Protein AF-0000000079121284 (afdb_homodimer)

Structure (mmCIF, N/CA/C/O backbone):
data_AF-0000000079121284-model_v1
#
loop_
_entity.id
_entity.type
_entity.pdbx_description
1 polymer 'Uncharacterized protein'
#
loop_
_atom_site.group_PDB
_atom_site.id
_atom_site.type_symbol
_atom_site.label_atom_id
_atom_site.label_alt_id
_atom_site.label_comp_id
_atom_site.label_asym_id
_atom_site.label_entity_id
_atom_site.label_seq_id
_atom_site.pdbx_PDB_ins_code
_atom_site.Cartn_x
_atom_site.Cartn_y
_atom_site.Cartn_z
_atom_site.occupancy
_atom_site.B_iso_or_equiv
_atom_site.auth_seq_id
_atom_site.auth_comp_id
_atom_site.auth_asym_id
_atom_site.auth_atom_id
_atom_site.pdbx_PDB_model_num
ATOM 1 N N . MET A 1 1 ? -19.297 -91.188 16.328 1 33.12 1 MET A N 1
ATOM 2 C CA . MET A 1 1 ? -19.609 -89.812 15.906 1 33.12 1 MET A CA 1
ATOM 3 C C . MET A 1 1 ? -18.453 -89.188 15.133 1 33.12 1 MET A C 1
ATOM 5 O O . MET A 1 1 ? -17.344 -89 15.672 1 33.12 1 MET A O 1
ATOM 9 N N . HIS A 1 2 ? -18.406 -89.375 13.82 1 32.97 2 HIS A N 1
ATOM 10 C CA . HIS A 1 2 ? -17.344 -89.25 12.828 1 32.97 2 HIS A CA 1
ATOM 11 C C . HIS A 1 2 ? -16.953 -87.812 12.633 1 32.97 2 HIS A C 1
ATOM 13 O O . HIS A 1 2 ? -17.812 -86.938 12.547 1 32.97 2 HIS A O 1
ATOM 19 N N . THR A 1 3 ? -15.773 -87.375 13.031 1 27.52 3 THR A N 1
ATOM 20 C CA . THR A 1 3 ? -15.023 -86.125 13.008 1 27.52 3 THR A CA 1
ATOM 21 C C . THR A 1 3 ? -14.766 -85.688 11.578 1 27.52 3 THR A C 1
ATOM 23 O O . THR A 1 3 ? -14.062 -86.375 10.828 1 27.52 3 THR A O 1
ATOM 26 N N . LYS A 1 4 ? -15.891 -85.125 10.883 1 35.38 4 LYS A N 1
ATOM 27 C CA . LYS A 1 4 ? -15.852 -84.562 9.523 1 35.38 4 LYS A CA 1
ATOM 28 C C . LYS A 1 4 ? -14.648 -83.625 9.336 1 35.38 4 LYS A C 1
ATOM 30 O O . LYS A 1 4 ? -14.539 -82.625 10.008 1 35.38 4 LYS A O 1
ATOM 35 N N . ASP A 1 5 ? -13.453 -84.188 8.992 1 27.88 5 ASP A N 1
ATOM 36 C CA . ASP A 1 5 ? -12.18 -83.5 8.773 1 27.88 5 ASP A CA 1
ATOM 37 C C . ASP A 1 5 ? -12.297 -82.438 7.652 1 27.88 5 ASP A C 1
ATOM 39 O O . ASP A 1 5 ? -12.523 -82.812 6.496 1 27.88 5 ASP A O 1
ATOM 43 N N . ALA A 1 6 ? -13.047 -81.438 7.891 1 34.56 6 ALA A N 1
ATOM 44 C CA . ALA A 1 6 ? -13.25 -80.438 6.883 1 34.56 6 ALA A CA 1
ATOM 45 C C . ALA A 1 6 ? -11.914 -79.938 6.328 1 34.56 6 ALA A C 1
ATOM 47 O O . ALA A 1 6 ? -10.977 -79.688 7.082 1 34.56 6 ALA A O 1
ATOM 48 N N . ALA A 1 7 ? -11.562 -80.438 5.152 1 34.59 7 ALA A N 1
ATOM 49 C CA . ALA A 1 7 ? -10.375 -80.125 4.387 1 34.59 7 ALA A CA 1
ATOM 50 C C . ALA A 1 7 ? -10.242 -78.562 4.273 1 34.59 7 ALA A C 1
ATOM 52 O O . ALA A 1 7 ? -11.242 -77.875 4.203 1 34.59 7 ALA A O 1
ATOM 53 N N . PRO A 1 8 ? -9.18 -78.062 4.75 1 32.25 8 PRO A N 1
ATOM 54 C CA . PRO A 1 8 ? -8.93 -76.562 4.793 1 32.25 8 PRO A CA 1
ATOM 55 C C . PRO A 1 8 ? -9.133 -75.938 3.438 1 32.25 8 PRO A C 1
ATOM 57 O O . PRO A 1 8 ? -8.836 -76.5 2.396 1 32.25 8 PRO A O 1
ATOM 60 N N . VAL A 1 9 ? -10.227 -75.188 3.182 1 35.03 9 VAL A N 1
ATOM 61 C CA . VAL A 1 9 ? -10.5 -74.312 2.041 1 35.03 9 VAL A CA 1
ATOM 62 C C . VAL A 1 9 ? -9.234 -73.562 1.67 1 35.03 9 VAL A C 1
ATOM 64 O O . VAL A 1 9 ? -8.633 -72.875 2.516 1 35.03 9 VAL A O 1
ATOM 67 N N . ALA A 1 10 ? -8.453 -74.188 0.76 1 33.03 10 ALA A N 1
ATOM 68 C CA . ALA A 1 10 ? -7.305 -73.5 0.177 1 33.03 10 ALA A CA 1
ATOM 69 C C . ALA A 1 10 ? -7.648 -72.062 -0.13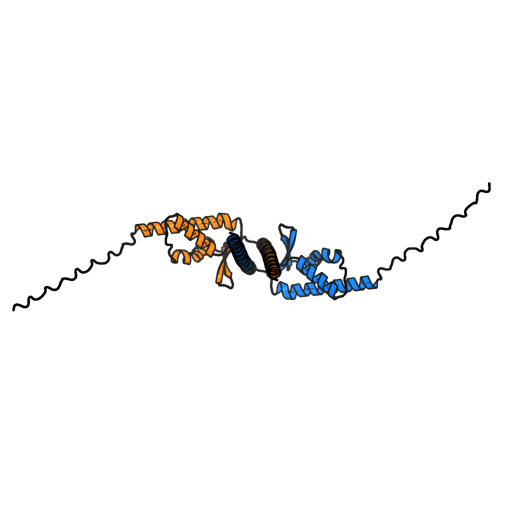9 1 33.03 10 ALA A C 1
ATOM 71 O O . ALA A 1 10 ? -8.625 -71.75 -0.836 1 33.03 10 ALA A O 1
ATOM 72 N N . ALA A 1 11 ? -7.477 -71.125 0.836 1 35.03 11 ALA A N 1
ATOM 73 C CA . ALA A 1 11 ? -7.57 -69.688 0.602 1 35.03 11 ALA A CA 1
ATOM 74 C C . ALA A 1 11 ? -6.871 -69.312 -0.698 1 35.03 11 ALA A C 1
ATOM 76 O O . ALA A 1 11 ? -5.672 -69.5 -0.858 1 35.03 11 ALA A O 1
ATOM 77 N N . ILE A 1 12 ? -7.5 -69.562 -1.854 1 37.06 12 ILE A N 1
ATOM 78 C CA . ILE A 1 12 ? -6.98 -68.938 -3.08 1 37.06 12 ILE A CA 1
ATOM 79 C C . ILE A 1 12 ? -6.48 -67.5 -2.795 1 37.06 12 ILE A C 1
ATOM 81 O O . ILE A 1 12 ? -7.234 -66.688 -2.309 1 37.06 12 ILE A O 1
ATOM 85 N N . SER A 1 13 ? -5.219 -67.438 -2.311 1 32.62 13 SER A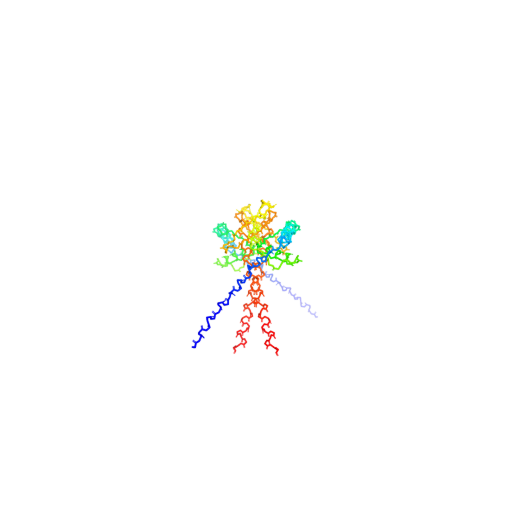 N 1
ATOM 86 C CA . SER A 1 13 ? -4.594 -66.125 -2.203 1 32.62 13 SER A CA 1
ATOM 87 C C . SER A 1 13 ? -5.008 -65.25 -3.357 1 32.62 13 SER A C 1
ATOM 89 O O . SER A 1 13 ? -5.035 -65.688 -4.512 1 32.62 13 SER A O 1
ATOM 91 N N . ALA A 1 14 ? -5.945 -64.312 -3.113 1 38.78 14 ALA A N 1
ATOM 92 C CA . ALA A 1 14 ? -6.27 -63.25 -4.047 1 38.78 14 ALA A CA 1
ATOM 93 C C . ALA A 1 14 ? -5.031 -62.781 -4.82 1 38.78 14 ALA A C 1
ATOM 95 O O . ALA A 1 14 ? -3.924 -62.781 -4.277 1 38.78 14 ALA A O 1
ATOM 96 N N . PRO A 1 15 ? -4.992 -63.156 -6.172 1 37.69 15 PRO A N 1
ATOM 97 C CA . PRO A 1 15 ? -3.834 -62.625 -6.895 1 37.69 15 PRO A CA 1
ATOM 98 C C . PRO A 1 15 ? -3.365 -61.281 -6.348 1 37.69 15 PRO A C 1
ATOM 100 O O . PRO A 1 15 ? -4.137 -60.594 -5.695 1 37.69 15 PRO A O 1
ATOM 103 N N . ASP A 1 16 ? -2.014 -61.156 -6.109 1 38.09 16 ASP A N 1
ATOM 104 C CA . ASP A 1 16 ? -1.323 -59.875 -5.844 1 38.09 16 ASP A CA 1
ATOM 105 C C . ASP A 1 16 ? -2.045 -58.719 -6.5 1 38.09 16 ASP A C 1
ATOM 107 O O . ASP A 1 16 ? -2.535 -58.844 -7.625 1 38.09 16 ASP A O 1
ATOM 111 N N . GLY A 1 17 ? -2.803 -57.938 -5.723 1 37.56 17 GLY A N 1
ATOM 112 C CA . GLY A 1 17 ? -3.318 -56.656 -6.18 1 37.56 17 GLY A CA 1
ATOM 113 C C . GLY A 1 17 ? -2.494 -56.062 -7.297 1 37.56 17 GLY A C 1
ATOM 114 O O . GLY A 1 17 ? -1.272 -55.938 -7.176 1 37.56 17 GLY A O 1
ATOM 115 N N . GLU A 1 18 ? -2.773 -56.375 -8.578 1 38.5 18 GLU A N 1
ATOM 116 C CA . GLU A 1 18 ? -2.219 -55.562 -9.664 1 38.5 18 GLU A CA 1
ATOM 117 C C . GLU A 1 18 ? -1.95 -54.125 -9.211 1 38.5 18 GLU A C 1
ATOM 119 O O . GLU A 1 18 ? -2.859 -53.438 -8.742 1 38.5 18 GLU A O 1
ATOM 124 N N . ASP A 1 19 ? -0.86 -53.875 -8.453 1 39.81 19 ASP A N 1
ATOM 125 C CA . ASP A 1 19 ? -0.384 -52.5 -8.461 1 39.81 19 ASP A CA 1
ATOM 126 C C . ASP A 1 19 ? -0.817 -51.781 -9.742 1 39.81 19 ASP A C 1
ATOM 128 O O . ASP A 1 19 ? -0.385 -52.156 -10.836 1 39.81 19 ASP A O 1
ATOM 132 N N . ILE A 1 20 ? -2.07 -51.469 -9.852 1 39.84 20 ILE A N 1
ATOM 133 C CA . ILE A 1 20 ? -2.41 -50.5 -10.883 1 39.84 20 ILE A CA 1
ATOM 134 C C . ILE A 1 20 ? -1.198 -49.625 -11.172 1 39.84 20 ILE A C 1
ATOM 136 O O . ILE A 1 20 ? -0.684 -48.938 -10.281 1 39.84 20 ILE A O 1
ATOM 140 N N . ASN A 1 21 ? -0.262 -50.062 -12.023 1 39.47 21 ASN A N 1
ATOM 141 C CA . ASN A 1 21 ? 0.697 -49.188 -12.68 1 39.47 21 ASN A CA 1
ATOM 142 C C . ASN A 1 21 ? 0.164 -47.75 -12.797 1 39.47 21 ASN A C 1
ATOM 144 O O . ASN A 1 21 ? -0.73 -47.5 -13.602 1 39.47 21 ASN A O 1
ATOM 148 N N . GLU A 1 22 ? -0.293 -47.094 -11.703 1 46.5 22 GLU A N 1
ATOM 149 C CA . GLU A 1 22 ? -0.211 -45.656 -11.945 1 46.5 22 GLU A CA 1
ATOM 150 C C . GLU A 1 22 ? 0.669 -45.344 -13.156 1 46.5 22 GLU A C 1
ATOM 152 O O . GLU A 1 22 ? 1.885 -45.531 -13.109 1 46.5 22 GLU A O 1
ATOM 157 N N . THR A 1 23 ? 0.276 -45.812 -14.344 1 52.62 23 THR A N 1
ATOM 158 C CA . THR A 1 23 ? 0.884 -46 -15.656 1 52.62 23 THR A CA 1
ATOM 159 C C . THR A 1 23 ? 1.863 -44.844 -15.953 1 52.62 23 THR A C 1
ATOM 161 O O . THR A 1 23 ? 1.654 -43.719 -15.523 1 52.62 23 THR A O 1
ATOM 164 N N . ASN A 1 24 ? 3.229 -45.156 -16.219 1 61.81 24 ASN A N 1
ATOM 165 C CA . ASN A 1 24 ? 4.379 -44.438 -16.734 1 61.81 24 ASN A CA 1
ATOM 166 C C . ASN A 1 24 ? 3.949 -43.219 -17.562 1 61.81 24 ASN A C 1
ATOM 168 O O . ASN A 1 24 ? 4.59 -42.188 -17.516 1 61.81 24 ASN A O 1
ATOM 172 N N . ASP A 1 25 ? 2.764 -43.375 -18.172 1 66.19 25 ASP A N 1
ATOM 173 C CA . ASP A 1 25 ? 2.32 -42.312 -19.078 1 66.19 25 ASP A CA 1
ATOM 174 C C . ASP A 1 25 ? 1.735 -41.156 -18.297 1 66.19 25 ASP A C 1
ATOM 176 O O . ASP A 1 25 ? 2.006 -40 -18.625 1 66.19 25 ASP A O 1
ATOM 180 N N . ASP A 1 26 ? 1.036 -41.531 -17.141 1 74.62 26 ASP A N 1
ATOM 181 C CA . ASP A 1 26 ? 0.439 -40.469 -16.344 1 74.62 26 ASP A CA 1
ATOM 182 C C . ASP A 1 26 ? 1.515 -39.625 -15.656 1 74.62 26 ASP A C 1
ATOM 184 O O . ASP A 1 26 ? 1.394 -38.406 -15.562 1 74.62 26 ASP A O 1
ATOM 188 N N . GLY A 1 27 ? 2.51 -40.344 -15.234 1 85.19 27 GLY A N 1
ATOM 189 C CA . GLY A 1 27 ? 3.631 -39.625 -14.625 1 85.19 27 GLY A CA 1
ATOM 190 C C . GLY A 1 27 ? 4.379 -38.75 -15.594 1 85.19 27 GLY A C 1
ATOM 191 O O . GLY A 1 27 ? 4.719 -37.594 -15.258 1 85.19 27 GLY A O 1
ATOM 192 N N . VAL A 1 28 ? 4.5 -39.344 -16.828 1 89.88 28 VAL A N 1
ATOM 193 C CA . VAL A 1 28 ? 5.207 -38.594 -17.859 1 89.88 28 VAL A CA 1
ATOM 194 C C . VAL A 1 28 ? 4.383 -37.375 -18.266 1 89.88 28 VAL A C 1
ATOM 196 O O . VAL A 1 28 ? 4.922 -36.281 -18.422 1 89.88 28 VAL A O 1
ATOM 199 N N . GLN A 1 29 ? 3.098 -37.562 -18.359 1 93.06 29 GLN A N 1
ATOM 200 C CA . GLN A 1 29 ? 2.213 -36.438 -18.719 1 93.06 29 GLN A CA 1
ATOM 201 C C . GLN A 1 29 ? 2.217 -35.375 -17.641 1 93.06 29 GLN A C 1
ATOM 203 O O . GLN A 1 29 ? 2.234 -34.188 -17.938 1 93.06 29 GLN A O 1
ATOM 208 N N . TYR A 1 30 ? 2.193 -35.844 -16.406 1 96.06 30 TYR A N 1
ATOM 209 C CA . TYR A 1 30 ? 2.223 -34.875 -15.289 1 96.06 30 TYR A CA 1
ATOM 210 C C . TYR A 1 30 ? 3.502 -34.062 -15.312 1 96.06 30 TYR A C 1
ATOM 212 O O . TYR A 1 30 ? 3.457 -32.844 -15.195 1 96.06 30 TYR A O 1
ATOM 220 N N . ASP A 1 31 ? 4.625 -34.75 -15.461 1 95.25 31 ASP A N 1
ATOM 221 C CA . ASP A 1 31 ? 5.922 -34.094 -15.445 1 95.25 31 ASP A CA 1
ATOM 222 C C . ASP A 1 31 ? 6.027 -33.062 -16.578 1 95.25 31 ASP A C 1
ATOM 224 O O . ASP A 1 31 ? 6.543 -31.969 -16.391 1 95.25 31 ASP A O 1
ATOM 228 N N . ALA A 1 32 ? 5.574 -33.469 -17.734 1 96.38 32 ALA A N 1
ATOM 229 C CA . ALA A 1 32 ? 5.59 -32.562 -18.875 1 96.38 32 ALA A CA 1
ATOM 230 C C . ALA A 1 32 ? 4.715 -31.344 -18.609 1 96.38 32 ALA A C 1
ATOM 232 O O . ALA A 1 32 ? 5.109 -30.203 -18.922 1 96.38 32 ALA A O 1
ATOM 233 N N . ALA A 1 33 ? 3.562 -31.562 -18.031 1 97.19 33 ALA A N 1
ATOM 234 C CA . ALA A 1 33 ? 2.639 -30.469 -17.719 1 97.19 33 ALA A CA 1
ATOM 235 C C . ALA A 1 33 ? 3.225 -29.547 -16.656 1 97.19 33 ALA A C 1
ATOM 237 O O . ALA A 1 33 ? 3.092 -28.312 -16.75 1 97.19 33 ALA A O 1
ATOM 238 N N . GLU A 1 34 ? 3.826 -30.125 -15.703 1 97.12 34 GLU A N 1
ATOM 239 C CA . GLU A 1 34 ? 4.434 -29.344 -14.633 1 97.12 34 GLU A CA 1
ATOM 240 C C . GLU A 1 34 ? 5.555 -28.453 -15.164 1 97.12 34 GLU A C 1
ATOM 242 O O . GLU A 1 34 ? 5.594 -27.25 -14.875 1 97.12 34 GLU A O 1
ATOM 247 N N . LYS A 1 35 ? 6.406 -29.016 -15.984 1 96.31 35 LYS A N 1
ATOM 248 C CA . LYS A 1 35 ? 7.508 -28.266 -16.562 1 96.31 35 LYS A CA 1
ATOM 249 C C . LYS A 1 35 ? 6.988 -27.125 -17.438 1 96.31 35 LYS A C 1
ATOM 251 O O . LYS A 1 35 ? 7.48 -26 -17.344 1 96.31 35 LYS A O 1
ATOM 256 N N . GLN A 1 36 ? 6.078 -27.453 -18.219 1 97.81 36 GLN A N 1
ATOM 257 C CA . GLN A 1 36 ? 5.492 -26.438 -19.094 1 97.81 36 GLN A CA 1
ATOM 258 C C . GLN A 1 36 ? 4.832 -25.328 -18.281 1 97.81 36 GLN A C 1
ATOM 260 O O . GLN A 1 36 ? 4.988 -24.156 -18.578 1 97.81 36 GLN A O 1
ATOM 265 N N . SER A 1 37 ? 4.078 -25.688 -17.281 1 97.88 37 SER A N 1
ATOM 266 C CA . SER A 1 37 ? 3.357 -24.719 -16.453 1 97.88 37 SER A CA 1
ATOM 267 C C . SER A 1 37 ? 4.316 -23.797 -15.711 1 97.88 37 SER A C 1
ATOM 269 O O . SER A 1 37 ? 4.098 -22.594 -15.641 1 97.88 37 SER A O 1
ATOM 271 N N . TYR A 1 38 ? 5.398 -24.359 -15.234 1 97.81 38 TYR A N 1
ATOM 272 C CA . TYR A 1 38 ? 6.398 -23.531 -14.57 1 97.81 38 TYR A CA 1
ATOM 273 C C . TYR A 1 38 ? 7.082 -22.594 -15.555 1 97.81 38 TYR A C 1
ATOM 275 O O . TYR A 1 38 ? 7.328 -21.438 -15.258 1 97.81 38 TYR A O 1
ATOM 283 N N . SER A 1 39 ? 7.375 -23.125 -16.719 1 97.94 39 SER A N 1
ATOM 284 C CA . SER A 1 39 ? 7.992 -22.297 -17.75 1 97.94 39 SER A CA 1
ATOM 285 C C . SER A 1 39 ? 7.105 -21.109 -18.109 1 97.94 39 SER A C 1
ATOM 287 O O . SER A 1 39 ? 7.586 -19.984 -18.234 1 97.94 39 SER A O 1
ATOM 289 N N . GLU A 1 40 ? 5.891 -21.328 -18.219 1 98 40 GLU A N 1
ATOM 290 C CA . GLU A 1 40 ? 4.941 -20.266 -18.547 1 98 40 GLU A CA 1
ATOM 291 C C . GLU A 1 40 ? 4.797 -19.281 -17.391 1 98 40 GLU A C 1
ATOM 293 O O . GLU A 1 40 ? 4.656 -18.078 -17.609 1 98 40 GLU A O 1
ATOM 298 N N . LEU A 1 41 ? 4.766 -19.812 -16.219 1 98.19 41 LEU A N 1
ATOM 299 C CA . LEU A 1 41 ? 4.715 -18.953 -15.047 1 98.19 41 LEU A CA 1
ATOM 300 C C . LEU A 1 41 ? 5.926 -18.016 -15 1 98.19 41 LEU A C 1
ATOM 302 O O . LEU A 1 41 ? 5.789 -16.812 -14.766 1 98.19 41 LEU A O 1
ATOM 306 N N . PHE A 1 42 ? 7.117 -18.531 -15.281 1 98.44 42 PHE A N 1
ATOM 307 C CA . PHE A 1 42 ? 8.336 -17.734 -15.289 1 98.44 42 PHE A CA 1
ATOM 308 C C . PHE A 1 42 ? 8.281 -16.672 -16.391 1 98.44 42 PHE A C 1
ATOM 310 O O . PHE A 1 42 ? 8.688 -15.523 -16.172 1 98.44 42 PHE A O 1
ATOM 317 N N . SER A 1 43 ? 7.727 -17.062 -17.516 1 98.12 43 SER A N 1
ATOM 318 C CA . SER A 1 43 ? 7.555 -16.109 -18.594 1 98.12 43 SER A CA 1
ATOM 319 C C . SER A 1 43 ? 6.594 -14.992 -18.203 1 98.12 43 SER A C 1
ATOM 321 O O . SER A 1 43 ? 6.852 -13.82 -18.484 1 98.12 43 SER A O 1
ATOM 323 N N . PHE A 1 44 ? 5.523 -15.406 -17.609 1 97.69 44 PHE A N 1
ATOM 324 C CA . PHE A 1 44 ? 4.562 -14.422 -17.125 1 97.69 44 PHE A CA 1
ATOM 325 C C . PHE A 1 44 ? 5.238 -13.438 -16.172 1 97.69 44 PHE A C 1
ATOM 327 O O . PHE A 1 44 ? 5.023 -12.227 -16.281 1 97.69 44 PHE A O 1
ATOM 334 N N . ILE A 1 45 ? 6.043 -13.867 -15.219 1 98.19 45 ILE A N 1
ATOM 335 C CA . ILE A 1 45 ? 6.711 -13.023 -14.234 1 98.19 45 ILE A CA 1
ATOM 336 C C . ILE A 1 45 ? 7.66 -12.062 -14.945 1 98.19 45 ILE A C 1
ATOM 338 O O . ILE A 1 45 ? 7.668 -10.859 -14.656 1 98.19 45 ILE A O 1
ATOM 342 N N . ARG A 1 46 ? 8.367 -12.555 -15.938 1 97.81 46 ARG A N 1
ATOM 343 C CA . ARG A 1 46 ? 9.312 -11.727 -16.688 1 97.81 46 ARG A CA 1
ATOM 344 C C . ARG A 1 46 ? 8.586 -10.68 -17.516 1 97.81 46 ARG A C 1
ATOM 346 O O . ARG A 1 46 ? 9.016 -9.523 -17.578 1 97.81 46 ARG A O 1
ATOM 353 N N . GLU A 1 47 ? 7.465 -11.117 -18.062 1 97.25 47 GLU A N 1
ATOM 354 C CA . GLU A 1 47 ? 6.82 -10.281 -19.078 1 97.25 47 GLU A CA 1
ATOM 355 C C . GLU A 1 47 ? 5.762 -9.375 -18.438 1 97.25 47 GLU A C 1
ATOM 357 O O . GLU A 1 47 ? 5.383 -8.367 -19.031 1 97.25 47 GLU A O 1
ATOM 362 N N . GLU A 1 48 ? 5.297 -9.711 -17.344 1 97.44 48 GLU A N 1
ATOM 363 C CA . GLU A 1 48 ? 4.227 -8.922 -16.734 1 97.44 48 GLU A CA 1
ATOM 364 C C . GLU A 1 48 ? 4.688 -8.266 -15.438 1 97.44 48 GLU A C 1
ATOM 366 O O . GLU A 1 48 ? 4.707 -7.035 -15.336 1 97.44 48 GLU A O 1
ATOM 371 N N . LEU A 1 49 ? 5.219 -9.016 -14.5 1 97.81 49 LEU A N 1
ATOM 372 C CA . LEU A 1 49 ? 5.523 -8.492 -13.18 1 97.81 49 LEU A CA 1
ATOM 373 C C . LEU A 1 49 ? 6.734 -7.566 -13.227 1 97.81 49 LEU A C 1
ATOM 375 O O . LEU A 1 49 ? 6.75 -6.523 -12.562 1 97.81 49 LEU A O 1
ATOM 379 N N . PHE A 1 50 ? 7.746 -7.887 -14.016 1 98.12 50 PHE A N 1
ATOM 380 C CA . PHE A 1 50 ? 8.938 -7.051 -14.086 1 98.12 50 PHE A CA 1
ATOM 381 C C . PHE A 1 50 ? 8.672 -5.793 -14.898 1 98.12 50 PHE A C 1
ATOM 383 O O . PHE A 1 50 ? 9.289 -4.75 -14.672 1 98.12 50 PHE A O 1
ATOM 390 N N . LEU A 1 51 ? 7.746 -5.895 -15.828 1 97.81 51 LEU A N 1
ATOM 391 C CA . LEU A 1 51 ? 7.406 -4.734 -16.641 1 97.81 51 LEU A CA 1
ATOM 392 C C . LEU A 1 51 ? 6.457 -3.805 -15.891 1 97.81 51 LEU A C 1
ATOM 394 O O . LEU A 1 51 ? 6.48 -2.59 -16.094 1 97.81 51 LEU A O 1
ATOM 398 N N . ASN A 1 52 ? 5.652 -4.398 -15.094 1 97.38 52 ASN A N 1
ATOM 399 C CA . ASN A 1 52 ? 4.738 -3.67 -14.219 1 97.38 52 ASN A CA 1
ATOM 400 C C . ASN A 1 52 ? 4.906 -4.094 -12.766 1 97.38 52 ASN A C 1
ATOM 402 O O . ASN A 1 52 ? 4.043 -4.773 -12.211 1 97.38 52 ASN A O 1
ATOM 406 N N . PRO A 1 53 ? 5.98 -3.562 -12.164 1 98.06 53 PRO A N 1
ATOM 407 C CA . PRO A 1 53 ? 6.371 -4.066 -10.844 1 98.06 53 PRO A CA 1
ATOM 408 C C . PRO A 1 53 ? 5.312 -3.811 -9.773 1 98.06 53 PRO A C 1
ATOM 410 O O . PRO A 1 53 ? 4.777 -2.701 -9.688 1 98.06 53 PRO A O 1
ATOM 413 N N . ALA A 1 54 ? 5.02 -4.844 -9.047 1 97.69 54 ALA A N 1
ATOM 414 C CA . ALA A 1 54 ? 4.035 -4.801 -7.969 1 97.69 54 ALA A CA 1
ATOM 415 C C . ALA A 1 54 ? 4.312 -5.883 -6.926 1 97.69 54 ALA A C 1
ATOM 417 O O . ALA A 1 54 ? 5.148 -6.762 -7.145 1 97.69 54 ALA A O 1
ATOM 418 N N . VAL A 1 55 ? 3.68 -5.746 -5.816 1 98.38 55 VAL A N 1
ATOM 419 C CA . VAL A 1 55 ? 3.725 -6.781 -4.789 1 98.38 55 VAL A CA 1
ATOM 420 C C . VAL A 1 55 ? 2.637 -7.82 -5.055 1 98.38 55 VAL A C 1
ATOM 422 O O . VAL A 1 55 ? 1.471 -7.473 -5.25 1 98.38 55 VAL A O 1
ATOM 425 N N . VAL A 1 56 ? 3.072 -9.055 -5.047 1 97.75 56 VAL A N 1
ATOM 426 C CA . VAL A 1 56 ? 2.121 -10.117 -5.352 1 97.75 56 VAL A CA 1
ATOM 427 C C . VAL A 1 56 ? 2.236 -11.227 -4.309 1 97.75 56 VAL A C 1
ATOM 429 O O . VAL A 1 56 ? 3.344 -11.648 -3.961 1 97.75 56 VAL A O 1
ATOM 432 N N . PRO A 1 57 ? 1.113 -11.727 -3.826 1 97.31 57 PRO A N 1
ATOM 433 C CA . PRO A 1 57 ? 1.183 -12.891 -2.943 1 97.31 57 PRO A CA 1
ATOM 434 C C . PRO A 1 57 ? 1.564 -14.172 -3.686 1 97.31 57 PRO A C 1
ATOM 436 O O . PRO A 1 57 ? 1.135 -14.383 -4.82 1 97.31 57 PRO A O 1
ATOM 439 N N . LEU A 1 58 ? 2.238 -15.023 -3.045 1 97.38 58 LEU A N 1
ATOM 440 C CA . LEU A 1 58 ? 2.658 -16.281 -3.641 1 97.38 58 LEU A CA 1
ATOM 441 C C . LEU A 1 58 ? 1.45 -17.125 -4.043 1 97.38 58 LEU A C 1
ATOM 443 O O . LEU A 1 58 ? 1.485 -17.828 -5.059 1 97.38 58 LEU A O 1
ATOM 447 N N . ILE A 1 59 ? 0.404 -16.984 -3.301 1 95.56 59 ILE A N 1
ATOM 448 C CA . ILE A 1 59 ? -0.785 -17.797 -3.527 1 95.56 59 ILE A CA 1
ATOM 449 C C . ILE A 1 59 ? -1.368 -17.484 -4.906 1 95.56 59 ILE A C 1
ATOM 451 O O . ILE A 1 59 ? -1.995 -18.344 -5.527 1 95.56 59 ILE A O 1
ATOM 455 N N . ASP A 1 60 ? -1.185 -16.312 -5.375 1 96 60 ASP A N 1
ATOM 456 C CA . ASP A 1 60 ? -1.672 -15.945 -6.699 1 96 60 ASP A CA 1
ATOM 457 C C . ASP A 1 60 ? -0.909 -16.703 -7.793 1 96 60 ASP A C 1
ATOM 459 O O . ASP A 1 60 ? -1.494 -17.109 -8.797 1 96 60 ASP A O 1
ATOM 463 N N . PHE A 1 61 ? 0.377 -16.875 -7.629 1 97.44 61 P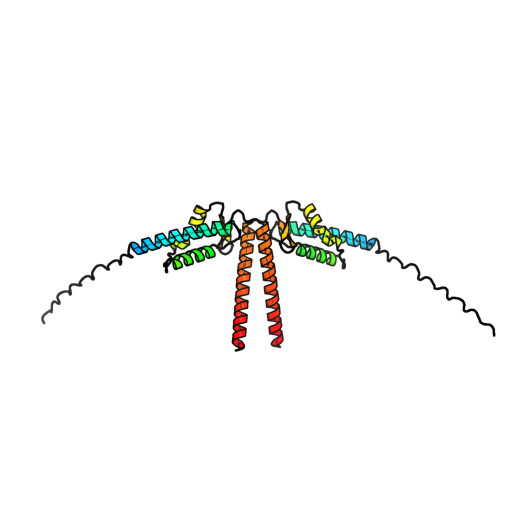HE A N 1
ATOM 464 C CA . PHE A 1 61 ? 1.183 -17.641 -8.578 1 97.44 61 PHE A CA 1
ATOM 465 C C . PHE A 1 61 ? 0.829 -19.125 -8.523 1 97.44 61 PHE A C 1
ATOM 467 O O . PHE A 1 61 ? 0.775 -19.797 -9.555 1 97.44 61 PHE A O 1
ATOM 474 N N . THR A 1 62 ? 0.558 -19.562 -7.305 1 96.88 62 THR A N 1
ATOM 475 C CA . THR A 1 62 ? 0.135 -20.953 -7.148 1 96.88 62 THR A CA 1
ATOM 476 C C . THR A 1 62 ? -1.18 -21.203 -7.883 1 96.88 62 THR A C 1
ATOM 478 O O . THR A 1 62 ? -1.328 -22.219 -8.578 1 96.88 62 THR A O 1
ATOM 481 N N . ALA A 1 63 ? -2.041 -20.25 -7.758 1 96.81 63 ALA A N 1
ATOM 482 C CA . ALA A 1 63 ? -3.326 -20.359 -8.445 1 96.81 63 ALA A CA 1
ATOM 483 C C . ALA A 1 63 ? -3.143 -20.375 -9.953 1 96.81 63 ALA A C 1
ATOM 485 O O . ALA A 1 63 ? -3.805 -21.141 -10.656 1 96.81 63 ALA A O 1
ATOM 486 N N . ARG A 1 64 ? -2.291 -19.578 -10.414 1 97.19 64 ARG A N 1
ATOM 487 C CA . ARG A 1 64 ? -2.006 -19.531 -11.844 1 97.19 64 ARG A CA 1
ATOM 488 C C . ARG A 1 64 ? -1.42 -20.844 -12.328 1 97.19 64 ARG A C 1
ATOM 490 O O . ARG A 1 64 ? -1.786 -21.344 -13.398 1 97.19 64 ARG A O 1
ATOM 497 N N . LEU A 1 65 ? -0.487 -21.438 -11.562 1 97.81 65 LEU A N 1
ATOM 498 C CA . LEU A 1 65 ? 0.137 -22.703 -11.891 1 97.81 65 LEU A CA 1
ATOM 499 C C . LEU A 1 65 ? -0.905 -23.828 -11.961 1 97.81 65 LEU A C 1
ATOM 501 O O . LEU A 1 65 ? -0.943 -24.578 -12.93 1 97.81 65 LEU A O 1
ATOM 505 N N . VAL A 1 66 ? -1.78 -23.859 -10.961 1 97.38 66 VAL A N 1
ATOM 506 C CA . VAL A 1 66 ? -2.809 -24.891 -10.875 1 97.38 66 VAL A CA 1
ATOM 507 C C . VAL A 1 66 ? -3.787 -24.75 -12.039 1 97.38 66 VAL A C 1
ATOM 509 O O . VAL A 1 66 ? -4.16 -25.734 -12.672 1 97.38 66 VAL A O 1
ATOM 512 N N . SER A 1 67 ? -4.145 -23.516 -12.328 1 97.88 67 SER A N 1
ATOM 513 C CA . SER A 1 67 ? -5.043 -23.266 -13.445 1 97.88 67 SER A CA 1
ATOM 514 C C . SER A 1 67 ? -4.445 -23.75 -14.758 1 97.88 67 SER A C 1
ATOM 516 O O . SER A 1 67 ? -5.137 -24.359 -15.57 1 97.88 67 SER A O 1
ATOM 518 N N . ARG A 1 68 ? -3.166 -23.5 -14.922 1 97.69 68 ARG A N 1
ATOM 519 C CA . ARG A 1 68 ? -2.5 -23.922 -16.156 1 97.69 68 ARG A CA 1
ATOM 520 C C . ARG A 1 68 ? -2.412 -25.438 -16.234 1 97.69 68 ARG A C 1
ATOM 522 O O . ARG A 1 68 ? -2.648 -26.031 -17.297 1 97.69 68 ARG A O 1
ATOM 529 N N . MET A 1 69 ? -2.086 -26.062 -15.148 1 97.56 69 MET A N 1
ATOM 530 C CA . MET A 1 69 ? -2.035 -27.516 -15.086 1 97.56 69 MET A CA 1
ATOM 531 C C . MET A 1 69 ? -3.389 -28.125 -15.438 1 97.56 69 MET A C 1
ATOM 533 O O . MET A 1 69 ? -3.465 -29.078 -16.219 1 97.56 69 MET A O 1
ATOM 537 N N . ASN A 1 70 ? -4.422 -27.5 -14.875 1 97.31 70 ASN A N 1
ATOM 538 C CA . ASN A 1 70 ? -5.773 -27.953 -15.195 1 97.31 70 ASN A CA 1
ATOM 539 C C . ASN A 1 70 ? -6.066 -27.812 -16.688 1 97.31 70 ASN A C 1
ATOM 541 O O . ASN A 1 70 ? -6.66 -28.719 -17.281 1 97.31 70 ASN A O 1
ATOM 545 N N . GLY A 1 71 ? -5.605 -26.75 -17.234 1 96.88 71 GLY A N 1
ATOM 546 C CA . GLY A 1 71 ? -5.781 -26.516 -18.656 1 96.88 71 GLY A CA 1
ATOM 547 C C . GLY A 1 71 ? -5.066 -27.547 -19.516 1 96.88 71 GLY A C 1
ATOM 548 O O . GLY A 1 71 ? -5.449 -27.766 -20.672 1 96.88 71 GLY A O 1
ATOM 549 N N . LEU A 1 72 ? -4.062 -28.219 -18.938 1 96.88 72 LEU A N 1
ATOM 550 C CA . LEU A 1 72 ? -3.287 -29.219 -19.656 1 96.88 72 LEU A CA 1
ATOM 551 C C . LEU A 1 72 ? -3.797 -30.625 -19.359 1 96.88 72 LEU A C 1
ATOM 553 O O . LEU A 1 72 ? -3.152 -31.609 -19.703 1 96.88 72 LEU A O 1
ATOM 557 N N . GLY A 1 73 ? -4.934 -30.688 -18.531 1 95.5 73 GLY A N 1
ATOM 558 C CA . GLY A 1 73 ? -5.598 -31.969 -18.312 1 95.5 73 GLY A CA 1
ATOM 559 C C . GLY A 1 73 ? -5.285 -32.562 -16.953 1 95.5 73 GLY A C 1
ATOM 560 O O . GLY A 1 73 ? -5.727 -33.688 -16.641 1 95.5 73 GLY A O 1
ATOM 561 N N . ILE A 1 74 ? -4.465 -31.875 -16.156 1 96.06 74 ILE A N 1
ATOM 562 C CA . ILE A 1 74 ? -4.129 -32.375 -14.836 1 96.06 74 ILE A CA 1
ATOM 563 C C . ILE A 1 74 ? -5.172 -31.922 -13.82 1 96.06 74 ILE A C 1
ATOM 565 O O . ILE A 1 74 ? -5.215 -30.734 -13.469 1 96.06 74 ILE A O 1
ATOM 569 N N . THR A 1 75 ? -5.953 -32.812 -13.344 1 92.5 75 THR A N 1
ATOM 570 C CA . THR A 1 75 ? -7.062 -32.438 -12.469 1 92.5 75 THR A CA 1
ATOM 571 C C . THR A 1 75 ? -6.617 -32.438 -11.008 1 92.5 75 THR A C 1
ATOM 573 O O . THR A 1 75 ? -7.203 -31.719 -10.18 1 92.5 75 THR A O 1
ATOM 576 N N . LYS A 1 76 ? -5.598 -33.25 -10.703 1 94 76 LYS A N 1
ATOM 577 C CA . LYS A 1 76 ? -5.066 -33.312 -9.336 1 94 76 LYS A CA 1
ATOM 578 C C . LYS A 1 76 ? -3.598 -32.906 -9.305 1 94 76 LYS A C 1
ATOM 580 O O . LYS A 1 76 ? -2.719 -33.719 -9.609 1 94 76 LYS A O 1
ATOM 585 N N . VAL A 1 77 ? -3.41 -31.766 -8.906 1 95.25 77 VAL A N 1
ATOM 586 C CA . VAL A 1 77 ? -2.045 -31.25 -8.812 1 95.25 77 VAL A CA 1
ATOM 587 C C . VAL A 1 77 ? -1.414 -31.719 -7.496 1 95.25 77 VAL A C 1
ATOM 589 O O . VAL A 1 77 ? -1.997 -31.531 -6.426 1 95.25 77 VAL A O 1
ATOM 592 N N . LYS A 1 78 ? -0.271 -32.281 -7.586 1 94.5 78 LYS A N 1
ATOM 593 C CA . LYS A 1 78 ? 0.44 -32.812 -6.414 1 94.5 78 LYS A CA 1
ATOM 594 C C . LYS A 1 78 ? 0.803 -31.672 -5.461 1 94.5 78 LYS A C 1
ATOM 596 O O . LYS A 1 78 ? 1.147 -30.562 -5.895 1 94.5 78 LYS A O 1
ATOM 601 N N . SER A 1 79 ? 0.857 -31.938 -4.191 1 93.69 79 SER A N 1
ATOM 602 C CA . SER A 1 79 ? 1.227 -30.969 -3.168 1 93.69 79 SER A CA 1
ATOM 603 C C . SER A 1 79 ? 2.68 -30.531 -3.32 1 93.69 79 SER A C 1
ATOM 605 O O . SER A 1 79 ? 3.016 -29.375 -3.045 1 93.69 79 SER A O 1
ATOM 607 N N . SER A 1 80 ? 3.543 -31.453 -3.746 1 92 80 SER A N 1
ATOM 608 C CA . SER A 1 80 ? 4.957 -31.141 -3.924 1 92 80 SER A CA 1
ATOM 609 C C . SER A 1 80 ? 5.16 -30.062 -4.969 1 92 80 SER A C 1
ATOM 611 O O . SER A 1 80 ? 6.062 -29.234 -4.84 1 92 80 SER A O 1
ATOM 613 N N . THR A 1 81 ? 4.301 -30.047 -6.031 1 92.25 81 THR A N 1
ATOM 614 C CA . THR A 1 81 ? 4.371 -29.031 -7.082 1 92.25 81 THR A CA 1
ATOM 615 C C . THR A 1 81 ? 4.164 -27.641 -6.508 1 92.25 81 THR A C 1
ATOM 617 O O . THR A 1 81 ? 4.867 -26.703 -6.879 1 92.25 81 THR A O 1
ATOM 620 N N . LYS A 1 82 ? 3.303 -27.547 -5.57 1 91.69 82 LYS A N 1
ATOM 621 C CA . LYS A 1 82 ? 2.988 -26.281 -4.926 1 91.69 82 LYS A CA 1
ATOM 622 C C . LYS A 1 82 ? 4.059 -25.906 -3.906 1 91.69 82 LYS A C 1
ATOM 624 O O . LYS A 1 82 ? 4.477 -24.734 -3.84 1 91.69 82 LYS A O 1
ATOM 629 N N . LYS A 1 83 ? 4.539 -26.844 -3.225 1 91 83 LYS A N 1
ATOM 630 C CA . LYS A 1 83 ? 5.496 -26.625 -2.145 1 91 83 LYS A CA 1
ATOM 631 C C . LYS A 1 83 ? 6.844 -26.172 -2.688 1 91 83 LYS A C 1
ATOM 633 O O . LYS A 1 83 ? 7.566 -25.422 -2.021 1 91 83 LYS A O 1
ATOM 638 N N . HIS A 1 84 ? 7.16 -26.609 -3.893 1 92.5 84 HIS A N 1
ATOM 639 C CA . HIS A 1 84 ? 8.469 -26.312 -4.473 1 92.5 84 HIS A CA 1
ATOM 640 C C . HIS A 1 84 ? 8.477 -24.938 -5.137 1 92.5 84 HIS A C 1
ATOM 642 O O . HIS A 1 84 ? 9.531 -24.453 -5.531 1 92.5 84 HIS A O 1
ATOM 648 N N . MET A 1 85 ? 7.418 -24.297 -5.156 1 94.81 85 MET A N 1
ATOM 649 C CA . MET A 1 85 ? 7.262 -23.062 -5.91 1 94.81 85 MET A CA 1
ATOM 650 C C . MET A 1 85 ? 8.266 -22.016 -5.449 1 94.81 85 MET A C 1
ATOM 652 O O . MET A 1 85 ? 8.961 -21.406 -6.27 1 94.81 85 MET A O 1
ATOM 656 N N . ARG A 1 86 ? 8.383 -21.844 -4.191 1 95 86 ARG A N 1
ATOM 657 C CA . ARG A 1 86 ? 9.289 -20.812 -3.674 1 95 86 ARG A CA 1
ATOM 658 C C . ARG A 1 86 ? 10.727 -21.078 -4.102 1 95 86 ARG A C 1
ATOM 660 O O . ARG A 1 86 ? 11.414 -20.188 -4.586 1 95 86 ARG A O 1
ATOM 667 N N . ARG A 1 87 ? 11.164 -22.281 -3.893 1 95.69 87 ARG A N 1
ATOM 668 C CA . ARG A 1 87 ? 12.523 -22.672 -4.246 1 95.69 87 ARG A CA 1
ATOM 669 C C . ARG A 1 87 ? 12.781 -22.469 -5.734 1 95.69 87 ARG A C 1
ATOM 671 O O . ARG A 1 87 ? 13.852 -22 -6.129 1 95.69 87 ARG A O 1
ATOM 678 N N . LEU A 1 88 ? 11.82 -22.859 -6.539 1 97 88 LEU A N 1
ATOM 679 C CA . LEU A 1 88 ? 11.977 -22.734 -7.984 1 97 88 LEU A CA 1
ATOM 680 C C . LEU A 1 88 ? 12.047 -21.266 -8.398 1 97 88 LEU A C 1
ATOM 682 O O . LEU A 1 88 ? 12.828 -20.906 -9.289 1 97 88 LEU A O 1
ATOM 686 N N . LEU A 1 89 ? 11.305 -20.453 -7.742 1 97.81 89 LEU A N 1
ATOM 687 C CA . LEU A 1 89 ? 11.352 -19.016 -8.023 1 97.81 89 LEU A CA 1
ATOM 688 C C . LEU A 1 89 ? 12.703 -18.438 -7.613 1 97.81 89 LEU A C 1
ATOM 690 O O . LEU A 1 89 ? 13.281 -17.625 -8.352 1 97.81 89 LEU A O 1
ATOM 694 N N . GLU A 1 90 ? 13.211 -18.781 -6.477 1 97.19 90 GLU A N 1
ATOM 695 C CA . GLU A 1 90 ? 14.508 -18.328 -6 1 97.19 90 GLU A CA 1
ATOM 696 C C . GLU A 1 90 ? 15.625 -18.75 -6.941 1 97.19 90 GLU A C 1
ATOM 698 O O . GLU A 1 90 ? 16.531 -17.969 -7.234 1 97.19 90 GLU A O 1
ATOM 703 N N . SER A 1 91 ? 15.5 -19.953 -7.359 1 97.31 91 SER A N 1
ATOM 704 C CA . SER A 1 91 ? 16.516 -20.484 -8.273 1 97.31 91 SER A CA 1
ATOM 705 C C . SER A 1 91 ? 16.469 -19.766 -9.617 1 97.31 91 SER A C 1
ATOM 707 O O . SER A 1 91 ? 17.516 -19.453 -10.203 1 97.31 91 SER A O 1
ATOM 709 N N . GLU A 1 92 ? 15.281 -19.484 -10.078 1 98.19 92 GLU A N 1
ATOM 710 C CA . GLU A 1 92 ? 15.078 -18.906 -11.406 1 98.19 92 GLU A CA 1
ATOM 711 C C . GLU A 1 92 ? 15.445 -17.438 -11.43 1 98.19 92 GLU A C 1
ATOM 713 O O . GLU A 1 92 ? 16.047 -16.953 -12.391 1 98.19 92 GLU A O 1
ATOM 718 N N . PHE A 1 93 ? 15.117 -16.672 -10.398 1 98.38 93 PHE A N 1
ATOM 719 C CA . PHE A 1 93 ? 15.188 -15.219 -10.484 1 98.38 93 PHE A CA 1
ATOM 720 C C . PHE A 1 93 ? 16.234 -14.672 -9.523 1 98.38 93 PHE A C 1
ATOM 722 O O . PHE A 1 93 ? 16.656 -13.523 -9.648 1 98.38 93 PHE A O 1
ATOM 729 N N . GLY A 1 94 ? 16.562 -15.367 -8.508 1 97.19 94 GLY A N 1
ATOM 730 C CA . GLY A 1 94 ? 17.547 -14.914 -7.543 1 97.19 94 GLY A CA 1
ATOM 731 C C . GLY A 1 94 ? 17.188 -13.594 -6.891 1 97.19 94 GLY A C 1
ATOM 732 O O . GLY A 1 94 ? 16.078 -13.43 -6.379 1 97.19 94 GLY A O 1
ATOM 733 N N . GLU A 1 95 ? 18.141 -12.703 -6.945 1 96.81 95 GLU A N 1
ATOM 734 C CA . GLU A 1 95 ? 17.984 -11.43 -6.254 1 96.81 95 GLU A CA 1
ATOM 735 C C . GLU A 1 95 ? 17.047 -10.5 -7.023 1 96.81 95 GLU A C 1
ATOM 737 O O . GLU A 1 95 ? 16.609 -9.477 -6.492 1 96.81 95 GLU A O 1
ATOM 742 N N . ALA A 1 96 ? 16.734 -10.891 -8.242 1 98.19 96 ALA A N 1
ATOM 743 C CA . ALA A 1 96 ? 15.844 -10.055 -9.047 1 98.19 96 ALA A CA 1
ATOM 744 C C . ALA A 1 96 ? 14.422 -10.102 -8.508 1 98.19 96 ALA A C 1
ATOM 746 O O . ALA A 1 96 ? 13.602 -9.234 -8.828 1 98.19 96 ALA A O 1
ATOM 747 N N . LEU A 1 97 ? 14.148 -11.141 -7.758 1 98.44 97 LEU A N 1
ATOM 748 C CA . LEU A 1 97 ? 12.836 -11.305 -7.145 1 98.44 97 LEU A CA 1
ATOM 749 C C . LEU A 1 97 ? 12.953 -11.422 -5.629 1 98.44 97 LEU A C 1
ATOM 751 O O . LEU A 1 97 ? 13.625 -12.328 -5.121 1 98.44 97 LEU A O 1
ATOM 755 N N . HIS A 1 98 ? 12.352 -10.539 -4.953 1 98.38 98 HIS A N 1
ATOM 756 C CA . HIS A 1 98 ? 12.352 -10.562 -3.496 1 98.38 98 HIS A CA 1
ATOM 757 C C . HIS A 1 98 ? 11.18 -11.367 -2.951 1 98.38 98 HIS A C 1
ATOM 759 O O . HIS A 1 98 ? 10.039 -11.195 -3.396 1 98.38 98 HIS A O 1
ATOM 765 N N . ILE A 1 99 ? 11.523 -12.211 -2.059 1 97.94 99 ILE A N 1
ATOM 766 C CA . ILE A 1 99 ? 10.516 -13.031 -1.397 1 97.94 99 ILE A CA 1
ATOM 767 C C . ILE A 1 99 ? 10.531 -12.758 0.104 1 97.94 99 ILE A C 1
ATOM 769 O O . ILE A 1 99 ? 11.539 -12.977 0.774 1 97.94 99 ILE A O 1
ATOM 773 N N . ILE A 1 100 ? 9.414 -12.312 0.632 1 97.5 100 ILE A N 1
ATOM 774 C CA . ILE A 1 100 ? 9.328 -11.961 2.045 1 97.5 100 ILE A CA 1
ATOM 775 C C . ILE A 1 100 ? 8.07 -12.57 2.654 1 97.5 100 ILE A C 1
ATOM 777 O O . ILE A 1 100 ? 7.164 -13 1.931 1 97.5 100 ILE A O 1
ATOM 781 N N . GLN A 1 101 ? 8.078 -12.609 3.939 1 96.75 101 GLN A N 1
ATOM 782 C CA . GLN A 1 101 ? 6.91 -13.078 4.684 1 96.75 101 GLN A CA 1
ATOM 783 C C . GLN A 1 101 ? 6.32 -11.961 5.535 1 96.75 101 GLN A C 1
ATOM 785 O O . GLN A 1 101 ? 7.047 -11.25 6.23 1 96.75 101 GLN A O 1
ATOM 790 N N . ASN A 1 102 ? 5.008 -11.82 5.434 1 94.25 102 ASN A N 1
ATOM 791 C CA . ASN A 1 102 ? 4.383 -10.812 6.281 1 94.25 102 ASN A CA 1
ATOM 792 C C . ASN A 1 102 ? 4.125 -11.344 7.688 1 94.25 102 ASN A C 1
ATOM 794 O O . ASN A 1 102 ? 4.488 -12.477 8 1 94.25 102 ASN A O 1
ATOM 798 N N . ASP A 1 103 ? 3.539 -10.523 8.508 1 89.69 103 ASP A N 1
ATOM 799 C CA . ASP A 1 103 ? 3.381 -10.836 9.922 1 89.69 103 ASP A CA 1
ATOM 800 C C . ASP A 1 103 ? 2.375 -11.969 10.125 1 89.69 103 ASP A C 1
ATOM 802 O O . ASP A 1 103 ? 2.393 -12.641 11.156 1 89.69 103 ASP A O 1
ATOM 806 N N . LYS A 1 104 ? 1.594 -12.258 9.133 1 92.25 104 LYS A N 1
ATOM 807 C CA . LYS A 1 104 ? 0.581 -13.305 9.227 1 92.25 104 LYS A CA 1
ATOM 808 C C . LYS A 1 104 ? 1.058 -14.594 8.562 1 92.25 104 LYS A C 1
ATOM 810 O O . LYS A 1 104 ? 0.282 -15.539 8.398 1 92.25 104 LYS A O 1
ATOM 815 N N . GLY A 1 105 ? 2.238 -14.562 8.062 1 93.31 105 GLY A N 1
ATOM 816 C CA . GLY A 1 105 ? 2.824 -15.766 7.492 1 93.31 105 GLY A CA 1
ATOM 817 C C . GLY A 1 105 ? 2.615 -15.883 5.996 1 93.31 105 GLY A C 1
ATOM 818 O O . GLY A 1 105 ? 3.037 -16.859 5.379 1 93.31 105 GLY A O 1
ATOM 819 N N . LYS A 1 106 ? 1.968 -14.93 5.469 1 95.06 106 LYS A N 1
ATOM 820 C CA . LYS A 1 106 ? 1.755 -14.953 4.023 1 95.06 106 LYS A CA 1
ATOM 821 C C . LYS A 1 106 ? 3.021 -14.547 3.275 1 95.06 106 LYS A C 1
ATOM 823 O O . LYS A 1 106 ? 3.701 -13.594 3.668 1 95.06 106 LYS A O 1
ATOM 828 N N . VAL A 1 107 ? 3.273 -15.281 2.252 1 97.69 107 VAL A N 1
ATOM 829 C CA . VAL A 1 107 ? 4.477 -15.008 1.468 1 97.69 107 VAL A CA 1
ATOM 830 C C . VAL A 1 107 ? 4.152 -14.031 0.343 1 97.69 107 VAL A C 1
ATOM 832 O O . VAL A 1 107 ? 3.168 -14.211 -0.38 1 97.69 107 VAL A O 1
ATOM 835 N N . LEU A 1 108 ? 5.008 -12.992 0.219 1 98.25 108 LEU A N 1
ATOM 836 C CA . LEU A 1 108 ? 4.867 -11.945 -0.786 1 98.25 108 LEU A CA 1
ATOM 837 C C . LEU A 1 108 ? 6.094 -11.898 -1.692 1 98.25 108 LEU A C 1
ATOM 839 O O . LEU A 1 108 ? 7.199 -12.227 -1.264 1 98.25 108 LEU A O 1
ATOM 843 N N . LEU A 1 109 ? 5.82 -11.461 -2.92 1 98.38 109 LEU A N 1
ATOM 844 C CA . LEU A 1 109 ? 6.891 -11.305 -3.898 1 98.38 109 LEU A CA 1
ATOM 845 C C . LEU A 1 109 ? 6.816 -9.93 -4.562 1 98.38 109 LEU A C 1
ATOM 847 O O . LEU A 1 109 ? 5.727 -9.43 -4.844 1 98.38 109 LEU A O 1
ATOM 851 N N . TYR A 1 110 ? 8.008 -9.406 -4.812 1 98.44 110 TYR A N 1
ATOM 852 C CA . TYR A 1 110 ? 8.102 -8.227 -5.668 1 98.44 110 TYR A CA 1
ATOM 853 C C . TYR A 1 110 ? 9.445 -8.164 -6.375 1 98.44 110 TYR A C 1
ATOM 855 O O . TYR A 1 110 ? 10.453 -8.633 -5.84 1 98.44 110 TYR A O 1
ATOM 863 N N . PRO A 1 111 ? 9.414 -7.672 -7.59 1 98.5 111 PRO A N 1
ATOM 864 C CA . PRO A 1 111 ? 10.672 -7.582 -8.328 1 98.5 111 PRO A CA 1
ATOM 865 C C . PRO A 1 111 ? 11.609 -6.508 -7.773 1 98.5 111 PRO A C 1
ATOM 867 O O . PRO A 1 111 ? 11.164 -5.594 -7.082 1 98.5 111 PRO A O 1
ATOM 870 N N . ASP A 1 112 ? 12.898 -6.57 -8.133 1 97.56 112 ASP A N 1
ATOM 871 C CA . ASP A 1 112 ? 13.93 -5.688 -7.598 1 97.56 112 ASP A CA 1
ATOM 872 C C . ASP A 1 112 ? 13.82 -4.289 -8.203 1 97.56 112 ASP A C 1
ATOM 874 O O . ASP A 1 112 ? 14.383 -3.33 -7.664 1 97.56 112 ASP A O 1
ATOM 878 N N . ASN A 1 113 ? 13.109 -4.203 -9.273 1 98 113 ASN A N 1
ATOM 879 C CA . ASN A 1 113 ? 12.984 -2.9 -9.922 1 98 113 ASN A CA 1
ATOM 880 C C . ASN A 1 113 ? 11.75 -2.145 -9.43 1 98 113 ASN A C 1
ATOM 882 O O . ASN A 1 113 ? 11.422 -1.081 -9.953 1 98 113 ASN A O 1
ATOM 886 N N . LEU A 1 114 ? 11.039 -2.684 -8.406 1 98.5 114 LEU A N 1
ATOM 887 C CA . LEU A 1 114 ? 9.977 -1.934 -7.754 1 98.5 114 LEU A CA 1
ATOM 888 C C . LEU A 1 114 ? 10.547 -0.817 -6.887 1 98.5 114 LEU A C 1
ATOM 890 O O . LEU A 1 114 ? 11.344 -1.075 -5.98 1 98.5 114 LEU A O 1
ATOM 894 N N . SER A 1 115 ? 10.125 0.363 -7.195 1 97.44 115 SER A N 1
ATOM 895 C CA . SER A 1 115 ? 10.641 1.49 -6.426 1 97.44 115 SER A CA 1
ATOM 896 C C . SER A 1 115 ? 9.727 1.822 -5.25 1 97.44 115 SER A C 1
ATOM 898 O O . SER A 1 115 ? 8.523 1.573 -5.305 1 97.44 115 SER A O 1
ATOM 900 N N . LEU A 1 116 ? 10.32 2.375 -4.246 1 97.75 116 LEU A N 1
ATOM 901 C CA . LEU A 1 116 ? 9.555 2.818 -3.088 1 97.75 116 LEU A CA 1
ATOM 902 C C . LEU A 1 116 ? 8.523 3.869 -3.486 1 97.75 116 LEU A C 1
ATOM 904 O O . LEU A 1 116 ? 7.391 3.855 -2.994 1 97.75 116 LEU A O 1
ATOM 908 N N . SER A 1 117 ? 8.867 4.73 -4.383 1 97.25 117 SER A N 1
ATOM 909 C CA . SER A 1 117 ? 7.973 5.785 -4.844 1 97.25 117 SER A CA 1
ATOM 910 C C . SER A 1 117 ? 6.727 5.203 -5.504 1 97.25 117 SER A C 1
ATOM 912 O O . SER A 1 117 ? 5.605 5.617 -5.199 1 97.25 117 SER A O 1
ATOM 914 N N . LYS A 1 118 ? 6.961 4.273 -6.367 1 97.69 118 LYS A N 1
ATOM 915 C CA . LYS A 1 118 ? 5.836 3.635 -7.039 1 97.69 118 LYS A CA 1
ATOM 916 C C . LYS A 1 118 ? 4.922 2.936 -6.035 1 97.69 118 LYS A C 1
ATOM 918 O O . LYS A 1 118 ? 3.697 3.068 -6.105 1 97.69 118 LYS A O 1
ATOM 923 N N . LEU A 1 119 ? 5.504 2.227 -5.121 1 98.56 119 LEU A N 1
ATOM 924 C CA . LEU A 1 119 ? 4.715 1.493 -4.137 1 98.56 119 LEU A CA 1
ATOM 925 C C . LEU A 1 119 ? 4.012 2.451 -3.182 1 98.56 119 LEU A C 1
ATOM 927 O O . LEU A 1 119 ? 2.881 2.195 -2.762 1 98.56 119 LEU A O 1
ATOM 931 N N . ALA A 1 120 ? 4.664 3.512 -2.846 1 98.44 120 ALA A N 1
ATOM 932 C CA . ALA A 1 120 ? 4.055 4.52 -1.98 1 98.44 120 ALA A CA 1
ATOM 933 C C . ALA A 1 120 ? 2.793 5.098 -2.613 1 98.44 120 ALA A C 1
ATOM 935 O O . ALA A 1 120 ? 1.771 5.254 -1.943 1 98.44 120 ALA A O 1
ATOM 936 N N . LYS A 1 121 ? 2.852 5.379 -3.885 1 98 121 LYS A N 1
ATOM 937 C CA . LYS A 1 121 ? 1.697 5.914 -4.602 1 98 121 LYS A CA 1
ATOM 938 C C . LYS A 1 121 ? 0.555 4.902 -4.637 1 98 121 LYS A C 1
ATOM 940 O O . LYS A 1 121 ? -0.599 5.254 -4.379 1 98 121 LYS A O 1
ATOM 945 N N . ALA A 1 122 ? 0.902 3.707 -4.902 1 97.44 122 ALA A N 1
ATOM 946 C CA . ALA A 1 122 ? -0.108 2.652 -4.938 1 97.44 122 ALA A CA 1
ATOM 947 C C . ALA A 1 122 ? -0.73 2.445 -3.559 1 97.44 122 ALA A C 1
ATOM 949 O O . ALA A 1 122 ? -1.944 2.262 -3.441 1 97.44 122 ALA A O 1
ATOM 950 N N . HIS A 1 123 ? 0.107 2.439 -2.578 1 97.75 123 HIS A N 1
ATOM 951 C CA . HIS A 1 123 ? -0.333 2.279 -1.196 1 97.75 123 HIS A CA 1
ATOM 952 C C . HIS A 1 123 ? -1.318 3.373 -0.801 1 97.75 123 HIS A C 1
ATOM 954 O O . HIS A 1 123 ? -2.365 3.09 -0.213 1 97.75 123 HIS A O 1
ATOM 960 N N . GLN A 1 124 ? -1.017 4.547 -1.17 1 96.88 124 GLN A N 1
ATOM 961 C CA . GLN A 1 124 ? -1.88 5.672 -0.827 1 96.88 124 GLN A CA 1
ATOM 962 C C . GLN A 1 124 ? -3.207 5.594 -1.578 1 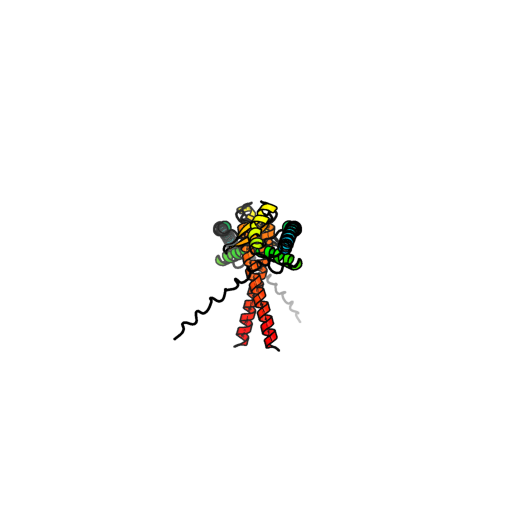96.88 124 GLN A C 1
ATOM 964 O O . GLN A 1 124 ? -4.258 5.938 -1.031 1 96.88 124 GLN A O 1
ATOM 969 N N . ALA A 1 125 ? -3.162 5.199 -2.777 1 96.38 125 ALA A N 1
ATOM 970 C CA . ALA A 1 125 ? -4.387 5.027 -3.553 1 96.38 125 ALA A CA 1
ATOM 971 C C . ALA A 1 125 ? -5.312 4.008 -2.898 1 96.38 125 ALA A C 1
ATOM 973 O O . ALA A 1 125 ? -6.523 4.227 -2.805 1 96.38 125 ALA A O 1
ATOM 974 N N . LEU A 1 126 ? -4.719 2.928 -2.414 1 96.75 126 LEU A N 1
ATOM 975 C CA . LEU A 1 126 ? -5.492 1.903 -1.724 1 96.75 126 LEU A CA 1
ATOM 976 C C . LEU A 1 126 ? -6.094 2.455 -0.434 1 96.75 126 LEU A C 1
ATOM 978 O O . LEU A 1 126 ? -7.254 2.178 -0.116 1 96.75 126 LEU A O 1
ATOM 982 N N . GLN A 1 127 ? -5.316 3.164 0.283 1 96.06 127 GLN A N 1
ATOM 983 C CA . GLN A 1 127 ? -5.785 3.764 1.527 1 96.06 127 GLN A CA 1
ATOM 984 C C . GLN A 1 127 ? -6.977 4.688 1.28 1 96.06 127 GLN A C 1
ATOM 986 O O . GLN A 1 127 ? -7.953 4.66 2.031 1 96.06 127 GLN A O 1
ATOM 991 N N . ALA A 1 128 ? -6.836 5.465 0.24 1 94.19 128 ALA A N 1
ATOM 992 C CA . ALA A 1 128 ? -7.91 6.395 -0.105 1 94.19 128 ALA A CA 1
ATOM 993 C C . ALA A 1 128 ? -9.188 5.641 -0.466 1 94.19 128 ALA A C 1
ATOM 995 O O . ALA A 1 128 ? -10.281 6.008 -0.024 1 94.19 128 ALA A O 1
ATOM 996 N N . GLU A 1 129 ? -9.031 4.633 -1.216 1 95.62 129 GLU A N 1
ATOM 997 C CA . GLU A 1 129 ? -10.18 3.824 -1.604 1 95.62 129 GLU A CA 1
ATOM 998 C C . GLU A 1 129 ? -10.836 3.178 -0.388 1 95.62 129 GLU A C 1
ATOM 1000 O O . GLU A 1 129 ? -12.062 3.164 -0.27 1 95.62 129 GLU A O 1
ATOM 1005 N N . LEU A 1 130 ? -10.008 2.688 0.462 1 96.19 130 LEU A N 1
ATOM 1006 C CA . LEU A 1 130 ? -10.516 2.055 1.673 1 96.19 130 LEU A CA 1
ATOM 1007 C C . LEU A 1 130 ? -11.266 3.061 2.539 1 96.19 130 LEU A C 1
ATOM 1009 O O . LEU A 1 130 ? -12.32 2.742 3.096 1 96.19 130 LEU A O 1
ATOM 1013 N N . HIS A 1 131 ? -10.727 4.207 2.635 1 94.38 131 HIS A N 1
ATOM 1014 C CA . HIS A 1 131 ? -11.359 5.258 3.422 1 94.38 131 HIS A CA 1
ATOM 1015 C C . HIS A 1 131 ? -12.742 5.594 2.877 1 94.38 131 HIS A C 1
ATOM 1017 O O . HIS A 1 131 ? -13.703 5.734 3.643 1 94.38 131 HIS A O 1
ATOM 1023 N N . VAL A 1 132 ? -12.82 5.684 1.594 1 93.06 132 VAL A N 1
ATOM 1024 C CA . VAL A 1 132 ? -14.094 5.98 0.957 1 93.06 132 VAL A CA 1
ATOM 1025 C C . VAL A 1 132 ? -15.086 4.852 1.235 1 93.06 132 VAL A C 1
ATOM 1027 O O . VAL A 1 132 ? -16.234 5.102 1.59 1 93.06 132 VAL A O 1
ATOM 1030 N N . MET A 1 133 ? -14.625 3.67 1.14 1 93.44 133 MET A N 1
ATOM 1031 C CA . MET A 1 133 ? -15.492 2.512 1.345 1 93.44 133 MET A CA 1
ATOM 1032 C C . MET A 1 133 ? -15.992 2.455 2.783 1 93.44 133 MET A C 1
ATOM 1034 O O . MET A 1 133 ? -17.156 2.15 3.027 1 93.44 133 MET A O 1
ATOM 1038 N N . LYS A 1 134 ? -15.133 2.748 3.631 1 93.5 134 LYS A N 1
ATOM 1039 C CA . LYS A 1 134 ? -15.516 2.734 5.039 1 93.5 134 LYS A CA 1
ATOM 1040 C C . LYS A 1 134 ? -16.531 3.836 5.344 1 93.5 134 LYS A C 1
ATOM 1042 O O . LYS A 1 134 ? -17.453 3.635 6.125 1 93.5 134 LYS A O 1
ATOM 1047 N N . SER A 1 135 ? -16.312 4.922 4.703 1 91.94 135 SER A N 1
ATOM 1048 C CA . SER A 1 135 ? -17.234 6.043 4.91 1 91.94 135 SER A CA 1
ATOM 1049 C C . SER A 1 135 ? -18.625 5.73 4.355 1 91.94 135 SER A C 1
ATOM 1051 O O . SER A 1 135 ? -19.625 6.035 4.992 1 91.94 135 SER A O 1
ATOM 1053 N N . VAL A 1 136 ? -18.672 5.133 3.275 1 88 136 VAL A N 1
ATOM 1054 C CA . VAL A 1 136 ? -19.938 4.77 2.654 1 88 136 VAL A CA 1
ATOM 1055 C C . VAL A 1 136 ? -20.656 3.729 3.512 1 88 136 VAL A C 1
ATOM 1057 O O . VAL A 1 136 ? -21.859 3.807 3.709 1 88 136 VAL A O 1
ATOM 1060 N N . LYS A 1 137 ? -19.906 2.859 4.039 1 87.12 137 LYS A N 1
ATOM 1061 C CA . LYS A 1 137 ? -20.484 1.826 4.891 1 87.12 137 LYS A CA 1
ATOM 1062 C C . LYS A 1 137 ? -21.078 2.43 6.16 1 87.12 137 LYS A C 1
ATOM 1064 O O . LYS A 1 137 ? -22.141 2.014 6.609 1 87.12 137 LYS A O 1
ATOM 1069 N N . THR A 1 138 ? -20.359 3.301 6.66 1 87.06 138 THR A N 1
ATOM 1070 C CA . THR A 1 138 ? -20.844 3.967 7.863 1 87.06 138 THR A CA 1
ATOM 1071 C C . THR A 1 138 ? -22.125 4.754 7.578 1 87.06 138 THR A C 1
ATOM 1073 O O . THR A 1 138 ? -23.062 4.715 8.367 1 87.06 138 THR A O 1
ATOM 1076 N N . GLU A 1 139 ? -22.125 5.398 6.438 1 86.44 139 GLU A N 1
ATOM 1077 C CA . GLU A 1 139 ? -23.312 6.156 6.043 1 86.44 139 GLU A CA 1
ATOM 1078 C C . GLU A 1 139 ? -24.5 5.23 5.809 1 86.44 139 GLU A C 1
ATOM 1080 O O . GLU A 1 139 ? -25.625 5.555 6.191 1 86.44 139 GLU A O 1
ATOM 1085 N N . ASP A 1 140 ? -24.25 4.188 5.219 1 80 140 ASP A N 1
ATOM 1086 C CA . ASP A 1 140 ? -25.297 3.209 4.984 1 80 140 ASP A CA 1
ATOM 1087 C C . ASP A 1 140 ? -25.859 2.672 6.301 1 80 140 ASP A C 1
ATOM 1089 O O . ASP A 1 140 ? -27.062 2.496 6.441 1 80 140 ASP A O 1
ATOM 1093 N N . SER A 1 141 ? -24.984 2.451 7.23 1 83 141 SER A N 1
ATOM 1094 C CA . SER A 1 141 ? -25.422 1.941 8.531 1 83 141 SER A CA 1
ATOM 1095 C C . SER A 1 141 ? -26.234 2.979 9.289 1 83 141 SER A C 1
ATOM 1097 O O . SER A 1 141 ? -27.234 2.641 9.938 1 83 141 SER A O 1
ATOM 1099 N N . ILE A 1 142 ? -25.797 4.152 9.086 1 88.19 142 ILE A N 1
ATOM 1100 C CA . ILE A 1 142 ? -26.516 5.242 9.742 1 88.19 142 ILE A CA 1
ATOM 1101 C C . ILE A 1 142 ? -27.891 5.414 9.094 1 88.19 142 ILE A C 1
ATOM 1103 O O . ILE A 1 142 ? -28.891 5.559 9.797 1 88.19 142 ILE A O 1
ATOM 1107 N N . SER A 1 143 ? -27.859 5.355 7.824 1 84.06 143 SER A N 1
ATOM 1108 C CA . SER A 1 143 ? -29.125 5.496 7.102 1 84.06 143 SER A CA 1
ATOM 1109 C C . SER A 1 143 ? -30.078 4.355 7.434 1 84.06 143 SER A C 1
ATOM 1111 O O . SER A 1 143 ? -31.266 4.582 7.656 1 84.06 143 SER A O 1
ATOM 1113 N N . LYS A 1 144 ? -29.672 3.189 7.578 1 79.12 144 LYS A N 1
ATOM 1114 C CA . LYS A 1 144 ? -30.484 2.031 7.914 1 79.12 144 LYS A CA 1
ATOM 1115 C C . LYS A 1 144 ? -31.031 2.143 9.336 1 79.12 144 LYS A C 1
ATOM 1117 O O . LYS A 1 144 ? -32.188 1.797 9.594 1 79.12 144 LYS A O 1
ATOM 1122 N N . ALA A 1 145 ? -30.172 2.652 10.18 1 85.94 145 ALA A N 1
ATOM 1123 C CA . ALA A 1 145 ? -30.609 2.824 11.57 1 85.94 145 ALA A CA 1
ATOM 1124 C C . ALA A 1 145 ? -31.688 3.898 11.672 1 85.94 145 ALA A C 1
ATOM 1126 O O . ALA A 1 145 ? -32.656 3.746 12.43 1 85.94 145 ALA A O 1
ATOM 1127 N N . ALA A 1 146 ? -31.516 4.824 10.867 1 88.75 146 ALA A N 1
ATOM 1128 C CA . ALA A 1 146 ? -32.5 5.902 10.891 1 88.75 146 ALA A CA 1
ATOM 1129 C C . ALA A 1 146 ? -33.844 5.438 10.336 1 88.75 146 ALA A C 1
ATOM 1131 O O . ALA A 1 146 ? -34.906 5.832 10.836 1 88.75 146 ALA A O 1
ATOM 1132 N N . LEU A 1 147 ? -33.812 4.605 9.445 1 81.25 147 LEU A N 1
ATOM 1133 C CA . LEU A 1 147 ? -35.031 4.098 8.82 1 81.25 147 LEU A CA 1
ATOM 1134 C C . LEU A 1 147 ? -35.75 3.146 9.766 1 81.25 147 LEU A C 1
ATOM 1136 O O . LEU A 1 147 ? -36.969 2.955 9.641 1 81.25 147 LEU A O 1
ATOM 1140 N N . ARG A 1 148 ? -35.156 2.656 10.695 1 78.94 148 ARG A N 1
ATOM 1141 C CA . ARG A 1 148 ? -35.75 1.722 11.633 1 78.94 148 ARG A CA 1
ATOM 1142 C C . ARG A 1 148 ? -36.344 2.457 12.844 1 78.94 148 ARG A C 1
ATOM 1144 O O . ARG A 1 148 ? -37.094 1.882 13.625 1 78.94 148 ARG A O 1
ATOM 1151 N N . MET A 1 149 ? -36.062 3.629 13.055 1 76.06 149 MET A N 1
ATOM 1152 C CA . MET A 1 149 ? -36.656 4.449 14.117 1 76.06 149 MET A CA 1
ATOM 1153 C C . MET A 1 149 ? -37.906 5.148 13.625 1 76.06 149 MET A C 1
ATOM 1155 O O . MET A 1 149 ? -38.875 5.316 14.383 1 76.06 149 MET A O 1
ATOM 1159 N N . MET B 1 1 ? -40.094 87.312 -1.966 1 31.66 1 MET B N 1
ATOM 1160 C CA . MET B 1 1 ? -40.031 86 -1.419 1 31.66 1 MET B CA 1
ATOM 1161 C C . MET B 1 1 ? -38.625 85.438 -1.438 1 31.66 1 MET B C 1
ATOM 1163 O O . MET B 1 1 ? -38 85.312 -2.498 1 31.66 1 MET B O 1
ATOM 1167 N N . HIS B 1 2 ? -37.844 85.688 -0.386 1 34.72 2 HIS B N 1
ATOM 1168 C CA . HIS B 1 2 ? -36.438 85.5 -0.059 1 34.72 2 HIS B CA 1
ATOM 1169 C C . HIS B 1 2 ? -36.031 84 -0.145 1 34.72 2 HIS B C 1
ATOM 1171 O O . HIS B 1 2 ? -36.625 83.188 0.525 1 34.72 2 HIS B O 1
ATOM 1177 N N . THR B 1 3 ? -35.656 83.5 -1.249 1 35.44 3 THR B N 1
ATOM 1178 C CA . THR B 1 3 ? -35.188 82.125 -1.513 1 35.44 3 THR B CA 1
ATOM 1179 C C . THR B 1 3 ? -33.969 81.812 -0.69 1 35.44 3 THR B C 1
ATOM 1181 O O . THR B 1 3 ? -32.906 82.438 -0.885 1 35.44 3 THR B O 1
ATOM 1184 N N . LYS B 1 4 ? -34.156 81.5 0.619 1 37.84 4 LYS B N 1
ATOM 1185 C CA . LYS B 1 4 ? -33.094 81.125 1.527 1 37.84 4 LYS B CA 1
ATOM 1186 C C . LYS B 1 4 ? -32.25 80 0.94 1 37.84 4 LYS B C 1
ATOM 1188 O O . LYS B 1 4 ? -32.781 79 0.526 1 37.84 4 LYS B O 1
ATOM 1193 N N . ASP B 1 5 ? -31.062 80.312 0.403 1 32.75 5 ASP B N 1
ATOM 1194 C CA . ASP B 1 5 ? -29.969 79.5 -0.093 1 32.75 5 ASP B CA 1
ATOM 1195 C C . ASP B 1 5 ? -29.562 78.438 0.942 1 32.75 5 ASP B C 1
ATOM 1197 O O . ASP B 1 5 ? -29.219 78.75 2.076 1 32.75 5 ASP B O 1
ATOM 1201 N N . ALA B 1 6 ? -30.188 77.312 0.896 1 33.84 6 ALA B N 1
ATOM 1202 C CA . ALA B 1 6 ? -29.891 76.125 1.752 1 33.84 6 ALA B CA 1
ATOM 1203 C C . ALA B 1 6 ? -28.391 75.875 1.805 1 33.84 6 ALA B C 1
ATOM 1205 O O . ALA B 1 6 ? -27.688 76 0.791 1 33.84 6 ALA B O 1
ATOM 1206 N N . ALA B 1 7 ? -27.734 76.125 2.945 1 34.84 7 ALA B N 1
ATOM 1207 C CA . ALA B 1 7 ? -26.359 75.938 3.412 1 34.84 7 ALA B CA 1
ATOM 1208 C C . ALA B 1 7 ? -25.891 74.5 3.109 1 34.84 7 ALA B C 1
ATOM 1210 O O . ALA B 1 7 ? -26.609 73.5 3.357 1 34.84 7 ALA B O 1
ATOM 1211 N N . PRO B 1 8 ? -25.109 74.312 2.059 1 34.31 8 PRO B N 1
ATOM 1212 C CA . PRO B 1 8 ? -24.672 72.938 1.772 1 34.31 8 PRO B CA 1
ATOM 1213 C C . PRO B 1 8 ? -24.156 72.188 3.012 1 34.31 8 PRO B C 1
ATOM 1215 O O . PRO B 1 8 ? -23.531 72.812 3.881 1 34.31 8 PRO B O 1
ATOM 1218 N N . VAL B 1 9 ? -24.891 71.25 3.561 1 38.41 9 VAL B N 1
ATOM 1219 C CA . VAL B 1 9 ? -24.484 70.312 4.617 1 38.41 9 VAL B CA 1
ATOM 1220 C C . VAL B 1 9 ? -23.078 69.812 4.344 1 38.41 9 VAL B C 1
ATOM 1222 O O . VAL B 1 9 ? -22.781 69.312 3.248 1 38.41 9 VAL B O 1
ATOM 1225 N N . ALA B 1 10 ? -22.047 70.5 4.914 1 34.28 10 ALA B N 1
ATOM 1226 C CA . ALA B 1 10 ? -20.672 70 4.93 1 34.28 10 ALA B CA 1
ATOM 1227 C C . ALA B 1 10 ? -20.641 68.5 5.188 1 34.28 10 ALA B C 1
ATOM 1229 O O . ALA B 1 10 ? -21.234 68 6.152 1 34.28 10 ALA B O 1
ATOM 1230 N N . ALA B 1 11 ? -20.672 67.688 4.113 1 33.91 11 ALA B N 1
ATOM 1231 C CA . ALA B 1 11 ? -20.406 66.25 4.223 1 33.91 11 ALA B CA 1
ATOM 1232 C C . ALA B 1 11 ? -19.25 66 5.18 1 33.91 11 ALA B C 1
ATOM 1234 O O . ALA B 1 11 ? -18.156 66.5 4.996 1 33.91 11 ALA B O 1
ATOM 1235 N N . ILE B 1 12 ? -19.484 65.938 6.504 1 35.88 12 ILE B N 1
ATOM 1236 C CA . ILE B 1 12 ? -18.484 65.438 7.43 1 35.88 12 ILE B CA 1
ATOM 1237 C C . ILE B 1 12 ? -17.75 64.25 6.812 1 35.88 12 ILE B C 1
ATOM 1239 O O . ILE B 1 12 ? -18.391 63.281 6.383 1 35.88 12 ILE B O 1
ATOM 1243 N N . SER B 1 13 ? -16.672 64.562 5.996 1 33.88 13 SER B N 1
ATOM 1244 C CA . SER B 1 13 ? -15.781 63.469 5.578 1 33.88 13 SER B CA 1
ATOM 1245 C C . SER B 1 13 ? -15.633 62.406 6.668 1 33.88 13 SER B C 1
ATOM 1247 O O . SER B 1 13 ? -15.438 62.75 7.84 1 33.88 13 SER B O 1
ATOM 1249 N N . ALA B 1 14 ? -16.375 61.281 6.516 1 38.41 14 ALA B N 1
ATOM 1250 C CA . ALA B 1 14 ? -16.109 60.156 7.375 1 38.41 14 ALA B CA 1
ATOM 1251 C C . ALA 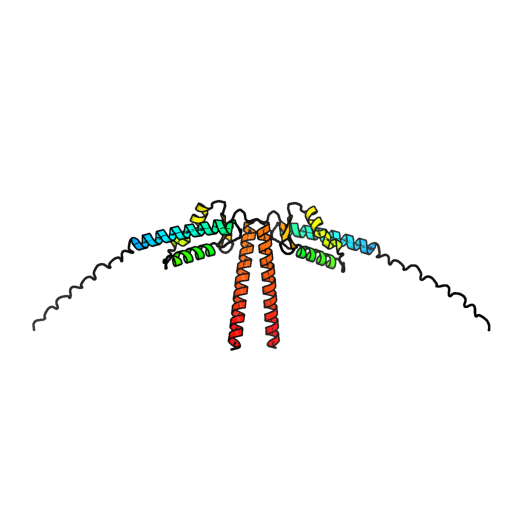B 1 14 ? -14.633 60.031 7.723 1 38.41 14 ALA B C 1
ATOM 1253 O O . ALA B 1 14 ? -13.773 60.344 6.891 1 38.41 14 ALA B O 1
ATOM 1254 N N . PRO B 1 15 ? -14.281 60.375 9.023 1 37.47 15 PRO B N 1
ATOM 1255 C CA . PRO B 1 15 ? -12.867 60.156 9.344 1 37.47 15 PRO B CA 1
ATOM 1256 C C . PRO B 1 15 ? -12.258 59 8.57 1 37.47 15 PRO B C 1
ATOM 1258 O O . PRO B 1 15 ? -12.984 58.125 8.086 1 37.47 15 PRO B O 1
ATOM 1261 N N . ASP B 1 16 ? -11.023 59.219 8.031 1 39.03 16 ASP B N 1
ATOM 1262 C CA . ASP B 1 16 ? -10.117 58.219 7.492 1 39.03 16 ASP B CA 1
ATOM 1263 C C . ASP B 1 16 ? -10.32 56.875 8.172 1 39.03 16 ASP B C 1
ATOM 1265 O O . ASP B 1 16 ? -10.523 56.812 9.391 1 39.03 16 ASP B O 1
ATOM 1269 N N . GLY B 1 17 ? -11 55.969 7.484 1 37.5 17 GLY B N 1
ATOM 1270 C CA . GLY B 1 17 ? -11.039 54.594 7.922 1 37.5 17 GLY B CA 1
ATOM 1271 C C . GLY B 1 17 ? -9.836 54.188 8.758 1 37.5 17 GLY B C 1
ATOM 1272 O O . GLY B 1 17 ? -8.695 54.375 8.328 1 37.5 17 GLY B O 1
ATOM 1273 N N . GLU B 1 18 ? -9.836 54.406 10.062 1 39 18 GLU B N 1
ATOM 1274 C CA . GLU B 1 18 ? -8.844 53.781 10.93 1 39 18 GLU B CA 1
ATOM 1275 C C . GLU B 1 18 ? -8.359 52.469 10.352 1 39 18 GLU B C 1
ATOM 1277 O O . GLU B 1 18 ? -9.156 51.562 10.086 1 39 18 GLU B O 1
ATOM 1282 N N . ASP B 1 19 ? -7.473 52.469 9.344 1 39.94 19 ASP B N 1
ATOM 1283 C CA . ASP B 1 19 ? -6.672 51.281 9.18 1 39.94 19 ASP B CA 1
ATOM 1284 C C . ASP B 1 19 ? -6.578 50.5 10.492 1 39.94 19 ASP B C 1
ATOM 1286 O O . ASP B 1 19 ? -6 50.969 11.469 1 39.94 19 ASP B O 1
ATOM 1290 N N . ILE B 1 20 ? -7.637 49.875 10.891 1 40 20 ILE B N 1
ATOM 1291 C CA . ILE B 1 20 ? -7.445 48.875 11.938 1 40 20 ILE B CA 1
ATOM 1292 C C . ILE B 1 20 ? -6.016 48.344 11.883 1 40 20 ILE B C 1
ATOM 1294 O O . ILE B 1 20 ? -5.609 47.781 10.875 1 40 20 ILE B O 1
ATOM 1298 N N . ASN B 1 21 ? -5.008 49.062 12.398 1 40.62 21 ASN B N 1
ATOM 1299 C CA . ASN B 1 21 ? -3.715 48.5 12.773 1 40.62 21 ASN B CA 1
ATOM 1300 C C . ASN B 1 21 ? -3.82 47 13.055 1 40.62 21 ASN B C 1
ATOM 1302 O O . ASN B 1 21 ? -4.375 46.594 14.078 1 40.62 21 ASN B O 1
ATOM 1306 N N . GLU B 1 22 ? -4.273 46.125 12.125 1 47.06 22 GLU B N 1
ATOM 1307 C CA . GLU B 1 22 ? -3.799 44.781 12.398 1 47.06 22 GLU B CA 1
ATOM 1308 C C . GLU B 1 22 ? -2.625 44.781 13.375 1 47.06 22 GLU B C 1
ATOM 1310 O O . GLU B 1 22 ? -1.536 45.25 13.039 1 47.06 22 GLU B O 1
ATOM 1315 N N . THR B 1 23 ? -2.84 45.25 14.562 1 53.22 23 THR B N 1
ATOM 1316 C CA . THR B 1 23 ? -1.959 45.594 15.672 1 53.22 23 THR B CA 1
ATOM 1317 C C . THR B 1 23 ? -0.761 44.656 15.719 1 53.22 23 THR B C 1
ATOM 1319 O O . THR B 1 23 ? -0.869 43.5 15.336 1 53.22 23 THR B O 1
ATOM 1322 N N . ASN B 1 24 ? 0.573 45.188 15.672 1 61.5 24 ASN B N 1
ATOM 1323 C CA . ASN B 1 24 ? 1.911 44.656 15.883 1 61.5 24 ASN B CA 1
ATOM 1324 C C . ASN B 1 24 ? 1.883 43.406 16.766 1 61.5 24 ASN B C 1
ATOM 1326 O O . ASN B 1 24 ? 2.646 42.469 16.547 1 61.5 24 ASN B O 1
ATOM 1330 N N . ASP B 1 25 ? 0.859 43.406 17.641 1 66.19 25 ASP B N 1
ATOM 1331 C CA . ASP B 1 25 ? 0.8 42.281 18.594 1 66.19 25 ASP B CA 1
ATOM 1332 C C . ASP B 1 25 ? 0.233 41.031 17.953 1 66.19 25 ASP B C 1
ATOM 1334 O O . ASP B 1 25 ? 0.734 39.938 18.188 1 66.19 25 ASP B O 1
ATOM 1338 N N . ASP B 1 26 ? -0.768 41.281 16.984 1 74 26 ASP B N 1
ATOM 1339 C CA . ASP B 1 26 ? -1.37 40.125 16.328 1 74 26 ASP B CA 1
ATOM 1340 C C . ASP B 1 26 ? -0.376 39.438 15.391 1 74 26 ASP B C 1
ATOM 1342 O O . ASP B 1 26 ? -0.339 38.219 15.305 1 74 26 ASP B O 1
ATOM 1346 N N . GLY B 1 27 ? 0.395 40.25 14.766 1 84.94 27 GLY B N 1
ATOM 1347 C CA . GLY B 1 27 ? 1.431 39.719 13.898 1 84.94 27 GLY B CA 1
ATOM 1348 C C . GLY B 1 27 ? 2.502 38.969 14.656 1 84.94 27 GLY B C 1
ATOM 1349 O O . GLY B 1 27 ? 2.916 37.875 14.234 1 84.94 27 GLY B O 1
ATOM 1350 N N . VAL B 1 28 ? 2.83 39.594 15.844 1 90 28 VAL B N 1
ATOM 1351 C CA . VAL B 1 28 ? 3.857 38.969 16.672 1 90 28 VAL B CA 1
ATOM 1352 C C . VAL B 1 28 ? 3.334 37.656 17.234 1 90 28 VAL B C 1
ATOM 1354 O O . VAL B 1 28 ? 4.051 36.656 17.25 1 90 28 VAL B O 1
ATOM 1357 N N . GLN B 1 29 ? 2.076 37.625 17.641 1 93.06 29 GLN B N 1
ATOM 1358 C CA . GLN B 1 29 ? 1.466 36.438 18.172 1 93.06 29 GLN B CA 1
ATOM 1359 C C . GLN B 1 29 ? 1.367 35.344 17.109 1 93.06 29 GLN B C 1
ATOM 1361 O O . GLN B 1 29 ? 1.617 34.156 17.375 1 93.06 29 GLN B O 1
ATOM 1366 N N . TYR B 1 30 ? 1.006 35.781 15.906 1 96.06 30 TYR B N 1
ATOM 1367 C CA . TYR B 1 30 ? 0.906 34.844 14.805 1 96.06 30 TYR B CA 1
ATOM 1368 C C . TYR B 1 30 ? 2.258 34.188 14.516 1 96.06 30 TYR B C 1
ATOM 1370 O O . TYR B 1 30 ? 2.355 32.969 14.391 1 96.06 30 TYR B O 1
ATOM 1378 N N . ASP B 1 31 ? 3.275 35.062 14.422 1 95.25 31 ASP B N 1
ATOM 1379 C CA . ASP B 1 31 ? 4.609 34.562 14.094 1 95.25 31 ASP B CA 1
ATOM 1380 C C . ASP B 1 31 ? 5.113 33.594 15.156 1 95.25 31 ASP B C 1
ATOM 1382 O O . ASP B 1 31 ? 5.723 32.562 14.836 1 95.25 31 ASP B O 1
ATOM 1386 N N . ALA B 1 32 ? 4.883 33.938 16.406 1 96.31 32 ALA B N 1
ATOM 1387 C CA . ALA B 1 32 ? 5.285 33.062 17.5 1 96.31 32 ALA B CA 1
ATOM 1388 C C . ALA B 1 32 ? 4.555 31.719 17.422 1 96.31 32 ALA B C 1
ATOM 1390 O O . ALA B 1 32 ? 5.16 30.672 17.609 1 96.31 32 ALA B O 1
ATOM 1391 N N . ALA B 1 33 ? 3.275 31.766 17.109 1 97.12 33 ALA B N 1
ATOM 1392 C CA . ALA B 1 33 ? 2.465 30.562 17 1 97.12 33 ALA B CA 1
ATOM 1393 C C . ALA B 1 33 ? 2.918 29.703 15.812 1 97.12 33 ALA B C 1
ATOM 1395 O O . ALA B 1 33 ? 2.984 28.469 15.922 1 97.12 33 ALA B O 1
ATOM 1396 N N . GLU B 1 34 ? 3.199 30.344 14.758 1 97.06 34 GLU B N 1
ATOM 1397 C CA . GLU B 1 34 ? 3.65 29.641 13.562 1 97.06 34 GLU B CA 1
ATOM 1398 C C . GLU B 1 34 ? 4.977 28.922 13.812 1 97.06 34 GLU B C 1
ATOM 1400 O O . GLU B 1 34 ? 5.113 27.734 13.508 1 97.06 34 GLU B O 1
ATOM 1405 N N . LYS B 1 35 ? 5.918 29.609 14.43 1 96.19 35 LYS B N 1
ATOM 1406 C CA . LYS B 1 35 ? 7.219 29.031 14.727 1 96.19 35 LYS B CA 1
ATOM 1407 C C . LYS B 1 35 ? 7.078 27.844 15.672 1 96.19 35 LYS B C 1
ATOM 1409 O O . LYS B 1 35 ? 7.688 26.781 15.461 1 96.19 35 LYS B O 1
ATOM 1414 N N . GLN B 1 36 ? 6.316 28.062 16.656 1 97.75 36 GLN B N 1
ATOM 1415 C CA . GLN B 1 36 ? 6.09 26.984 17.625 1 97.75 36 GLN B CA 1
ATOM 1416 C C . GLN B 1 36 ? 5.422 25.781 16.969 1 97.75 36 GLN B C 1
ATOM 1418 O O . GLN B 1 36 ? 5.809 24.641 17.203 1 97.75 36 GLN B O 1
ATOM 1423 N N . SER B 1 37 ? 4.422 26.016 16.172 1 97.94 37 SER B N 1
ATOM 1424 C CA . SER B 1 37 ? 3.672 24.938 15.523 1 97.94 37 SER B CA 1
ATOM 1425 C C . SER B 1 37 ? 4.555 24.156 14.562 1 97.94 37 SER B C 1
ATOM 1427 O O . SER B 1 37 ? 4.492 22.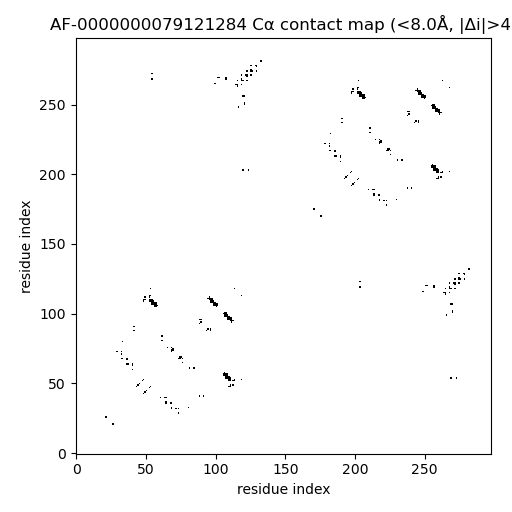922 14.523 1 97.94 37 SER B O 1
ATOM 1429 N N . TYR B 1 38 ? 5.414 24.828 13.852 1 97.75 38 TYR B N 1
ATOM 1430 C CA . TYR B 1 38 ? 6.336 24.141 12.953 1 97.75 38 TYR B CA 1
ATOM 1431 C C . TYR B 1 38 ? 7.355 23.328 13.75 1 97.75 38 TYR B C 1
ATOM 1433 O O . TYR B 1 38 ? 7.68 22.203 13.375 1 97.75 38 TYR B O 1
ATOM 1441 N N . SER B 1 39 ? 7.836 23.922 14.82 1 97.94 39 SER B N 1
ATOM 1442 C CA . SER B 1 39 ? 8.781 23.188 15.664 1 97.94 39 SER B CA 1
ATOM 1443 C C . SER B 1 39 ? 8.18 21.906 16.203 1 97.94 39 SER B C 1
ATOM 1445 O O . SER B 1 39 ? 8.82 20.859 16.188 1 97.94 39 SER B O 1
ATOM 1447 N N . GLU B 1 40 ? 6.996 21.953 16.578 1 98.06 40 GLU B N 1
ATOM 1448 C CA . GLU B 1 40 ? 6.305 20.781 17.109 1 98.06 40 GLU B CA 1
ATOM 1449 C C . GLU B 1 40 ? 6.031 19.766 16 1 98.06 40 GLU B C 1
ATOM 1451 O O . GLU B 1 40 ? 6.113 18.547 16.234 1 98.06 40 GLU B O 1
ATOM 1456 N N . LEU B 1 41 ? 5.652 20.266 14.875 1 98.19 41 LEU B N 1
ATOM 1457 C CA . LEU B 1 41 ? 5.453 19.375 13.734 1 98.19 41 LEU B CA 1
ATOM 1458 C C . LEU B 1 41 ? 6.738 18.625 13.398 1 98.19 41 LEU B C 1
ATOM 1460 O O . LEU B 1 41 ? 6.715 17.422 13.18 1 98.19 41 LEU B O 1
ATOM 1464 N N . PHE B 1 42 ? 7.887 19.312 13.391 1 98.44 42 PHE B N 1
ATOM 1465 C CA . PHE B 1 42 ? 9.172 18.688 13.102 1 98.44 42 PHE B CA 1
ATOM 1466 C C . PHE B 1 42 ? 9.523 17.641 14.164 1 98.44 42 PHE B C 1
ATOM 1468 O O . PHE B 1 42 ? 10.023 16.562 13.844 1 98.44 42 PHE B O 1
ATOM 1475 N N . SER B 1 43 ? 9.195 17.984 15.398 1 98.06 43 SER B N 1
ATOM 1476 C CA . SER B 1 43 ? 9.414 17.031 16.484 1 98.06 43 SER B CA 1
ATOM 1477 C C . SER B 1 43 ? 8.555 15.781 16.297 1 98.06 43 SER B C 1
ATOM 1479 O O . SER B 1 43 ? 9.031 14.656 16.484 1 98.06 43 SER B O 1
ATOM 1481 N N . PHE B 1 44 ? 7.336 16.016 15.977 1 97.56 44 PHE B N 1
ATOM 1482 C CA . PHE B 1 44 ? 6.434 14.906 15.695 1 97.56 44 PHE B CA 1
ATOM 1483 C C . PHE B 1 44 ? 7.004 14.008 14.609 1 97.56 44 PHE B C 1
ATOM 1485 O O . PHE B 1 44 ? 6.992 12.781 14.734 1 97.56 44 PHE B O 1
ATOM 1492 N N . ILE B 1 45 ? 7.492 14.539 13.492 1 98.19 45 ILE B N 1
ATOM 1493 C CA . ILE B 1 45 ? 8.023 13.781 12.367 1 98.19 45 ILE B CA 1
ATOM 1494 C C . ILE B 1 45 ? 9.234 12.969 12.82 1 98.19 45 ILE B C 1
ATOM 1496 O O . ILE B 1 45 ? 9.344 11.781 12.523 1 98.19 45 ILE B O 1
ATOM 1500 N N . ARG B 1 46 ? 10.078 13.594 13.633 1 97.69 46 ARG B N 1
ATOM 1501 C CA . ARG B 1 46 ? 11.273 12.914 14.125 1 97.69 46 ARG B CA 1
ATOM 1502 C C . ARG B 1 46 ? 10.914 11.789 15.086 1 97.69 46 ARG B C 1
ATOM 1504 O O . ARG B 1 46 ? 11.5 10.703 15.031 1 97.69 46 ARG B O 1
ATOM 1511 N N . GLU B 1 47 ? 9.906 12.078 15.875 1 97.25 47 GLU B N 1
ATOM 1512 C CA . GLU B 1 47 ? 9.641 11.18 17 1 97.25 47 GLU B CA 1
ATOM 1513 C C . GLU B 1 47 ? 8.602 10.125 16.625 1 97.25 47 GLU B C 1
ATOM 1515 O O . GLU B 1 47 ? 8.531 9.07 17.266 1 97.25 47 GLU B O 1
ATOM 1520 N N . GLU B 1 48 ? 7.848 10.375 15.664 1 97.38 48 GLU B N 1
ATOM 1521 C CA . GLU B 1 48 ? 6.785 9.43 15.32 1 97.38 48 GLU B CA 1
ATOM 1522 C C . GLU B 1 48 ? 7.012 8.82 13.945 1 97.38 48 GLU B C 1
ATOM 1524 O O . GLU B 1 48 ? 7.172 7.605 13.812 1 97.38 48 GLU B O 1
ATOM 1529 N N . LEU B 1 49 ? 7.203 9.617 12.914 1 97.81 49 LEU B N 1
ATOM 1530 C CA . LEU B 1 49 ? 7.258 9.117 11.547 1 97.81 49 LEU B CA 1
ATOM 1531 C C . LEU B 1 49 ? 8.562 8.367 11.297 1 97.81 49 LEU B C 1
ATOM 1533 O O . LEU B 1 49 ? 8.562 7.324 10.641 1 97.81 49 LEU B O 1
ATOM 1537 N N . PHE B 1 50 ? 9.68 8.852 11.828 1 98.06 50 PHE B N 1
ATOM 1538 C CA . PHE B 1 50 ? 10.953 8.18 11.602 1 98.06 50 PHE B CA 1
ATOM 1539 C C . PHE B 1 50 ? 11.055 6.914 12.438 1 98.06 50 PHE B C 1
ATOM 1541 O O . PHE B 1 50 ? 11.734 5.961 12.055 1 98.06 50 PHE B O 1
ATOM 1548 N N . LEU B 1 51 ? 10.383 6.906 13.562 1 97.81 51 LEU B N 1
ATOM 1549 C CA . LEU B 1 51 ? 10.406 5.723 14.414 1 97.81 51 LEU B CA 1
ATOM 1550 C C . LEU B 1 51 ? 9.445 4.66 13.891 1 97.81 51 LEU B C 1
ATOM 1552 O O . LEU B 1 51 ? 9.672 3.463 14.07 1 97.81 51 LEU B O 1
ATOM 1556 N N . ASN B 1 52 ? 8.398 5.113 13.305 1 97.31 52 ASN B N 1
ATOM 1557 C CA . ASN B 1 52 ? 7.414 4.254 12.656 1 97.31 52 ASN B CA 1
ATOM 1558 C C . ASN B 1 52 ? 7.176 4.672 11.203 1 97.31 52 ASN B C 1
ATOM 1560 O O . ASN B 1 52 ? 6.121 5.223 10.883 1 97.31 52 ASN B O 1
ATOM 1564 N N . PRO B 1 53 ? 8.133 4.289 10.359 1 98.06 53 PRO B N 1
ATOM 1565 C CA . PRO B 1 53 ? 8.133 4.824 8.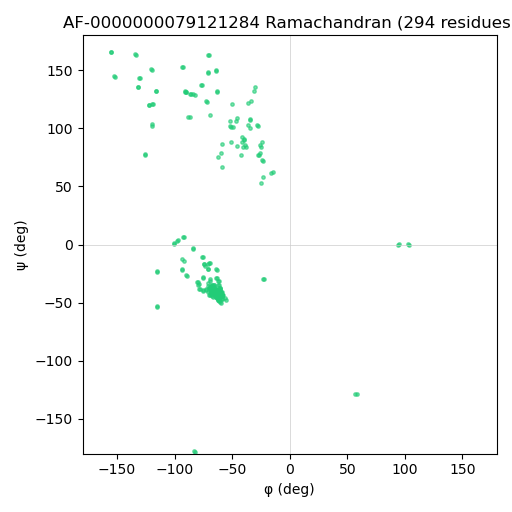992 1 98.06 53 PRO B CA 1
ATOM 1566 C C . PRO B 1 53 ? 6.898 4.406 8.195 1 98.06 53 PRO B C 1
ATOM 1568 O O . PRO B 1 53 ? 6.516 3.234 8.219 1 98.06 53 PRO B O 1
ATOM 1571 N N . ALA B 1 54 ? 6.312 5.371 7.582 1 97.69 54 ALA B N 1
ATOM 1572 C CA . ALA B 1 54 ? 5.117 5.172 6.766 1 97.69 54 ALA B CA 1
ATOM 1573 C C . ALA B 1 54 ? 4.992 6.266 5.707 1 97.69 54 ALA B C 1
ATOM 1575 O O . ALA B 1 54 ? 5.723 7.258 5.742 1 97.69 54 ALA B O 1
ATOM 1576 N N . VAL B 1 55 ? 4.148 6.039 4.766 1 98.38 55 VAL B N 1
ATOM 1577 C CA . VAL B 1 55 ? 3.807 7.055 3.777 1 98.38 55 VAL B CA 1
ATOM 1578 C C . VAL B 1 55 ? 2.684 7.941 4.312 1 98.38 55 VAL B C 1
ATOM 1580 O O . VAL B 1 55 ? 1.658 7.438 4.781 1 98.38 55 VAL B O 1
ATOM 1583 N N . VAL B 1 56 ? 2.932 9.227 4.227 1 97.75 56 VAL B N 1
ATOM 1584 C CA . VAL B 1 56 ? 1.944 10.156 4.762 1 97.75 56 VAL B CA 1
ATOM 1585 C C . VAL B 1 56 ? 1.654 11.25 3.734 1 97.75 56 VAL B C 1
ATOM 1587 O O . VAL B 1 56 ? 2.576 11.805 3.139 1 97.75 56 VAL B O 1
ATOM 1590 N N . PRO B 1 57 ? 0.391 11.578 3.535 1 97.31 57 PRO B N 1
ATOM 1591 C CA . PRO B 1 57 ? 0.089 12.727 2.682 1 97.31 57 PRO B CA 1
ATOM 1592 C C . PRO B 1 57 ? 0.453 14.055 3.334 1 97.31 57 PRO B C 1
ATOM 1594 O O . PRO B 1 57 ? 0.276 14.227 4.543 1 97.31 57 PRO B O 1
ATOM 1597 N N . LEU B 1 58 ? 0.821 14.984 2.568 1 97.31 58 LEU B N 1
ATOM 1598 C CA . LEU B 1 58 ? 1.187 16.297 3.07 1 97.31 58 LEU B CA 1
ATOM 1599 C C . LEU B 1 58 ? 0.001 16.969 3.76 1 97.31 58 LEU B C 1
ATOM 1601 O O . LEU B 1 58 ? 0.174 17.688 4.75 1 97.31 58 LEU B O 1
ATOM 1605 N N . ILE B 1 59 ? -1.159 16.672 3.287 1 95.56 59 ILE B N 1
ATOM 1606 C CA . ILE B 1 59 ? -2.367 17.312 3.799 1 95.56 59 ILE B CA 1
ATOM 1607 C C . ILE B 1 59 ? -2.557 16.953 5.27 1 95.56 59 ILE B C 1
ATOM 1609 O O . ILE B 1 59 ? -3.131 17.719 6.039 1 95.56 59 ILE B O 1
ATOM 1613 N N . ASP B 1 60 ? -2.082 15.82 5.664 1 96 60 ASP B N 1
ATOM 1614 C CA . ASP B 1 60 ? -2.188 15.414 7.062 1 96 60 ASP B CA 1
ATOM 1615 C C . ASP B 1 60 ? -1.302 16.281 7.953 1 96 60 ASP B C 1
ATOM 1617 O O . ASP B 1 60 ? -1.686 16.625 9.07 1 96 60 ASP B O 1
ATOM 1621 N N . PHE B 1 61 ? -0.136 16.625 7.496 1 97.5 61 PHE B N 1
ATOM 1622 C CA . PHE B 1 61 ? 0.754 17.516 8.234 1 97.5 61 PHE B CA 1
ATOM 1623 C C . PHE B 1 61 ? 0.187 18.922 8.289 1 97.5 61 PHE B C 1
ATOM 1625 O O . PHE B 1 61 ? 0.281 19.594 9.32 1 97.5 61 PHE B O 1
ATOM 1632 N N . THR B 1 62 ? -0.43 19.297 7.184 1 96.81 62 THR B N 1
ATOM 1633 C CA . THR B 1 62 ? -1.071 20.609 7.156 1 96.81 62 THR B CA 1
ATOM 1634 C C . THR B 1 62 ? -2.197 20.688 8.18 1 96.81 62 THR B C 1
ATOM 1636 O O . THR B 1 62 ? -2.32 21.672 8.906 1 96.81 62 THR B O 1
ATOM 1639 N N . ALA B 1 63 ? -2.92 19.625 8.25 1 96.75 63 ALA B N 1
ATOM 1640 C CA . ALA B 1 63 ? -4.012 19.562 9.219 1 96.75 63 ALA B CA 1
ATOM 1641 C C . ALA B 1 63 ? -3.482 19.641 10.648 1 96.75 63 ALA B C 1
ATOM 1643 O O . ALA B 1 63 ? -4.062 20.312 11.5 1 96.75 63 ALA B O 1
ATOM 1644 N N . ARG B 1 64 ? -2.447 18.953 10.875 1 97.19 64 ARG B N 1
ATOM 1645 C CA . ARG B 1 64 ? -1.832 18.984 12.195 1 97.19 64 ARG B CA 1
ATOM 1646 C C . ARG B 1 64 ? -1.334 20.375 12.547 1 97.19 64 ARG B C 1
ATOM 1648 O O . ARG B 1 64 ? -1.505 20.828 13.68 1 97.19 64 ARG B O 1
ATOM 1655 N N . LEU B 1 65 ? -0.695 21.062 11.594 1 97.75 65 LEU B N 1
ATOM 1656 C CA . LEU B 1 65 ? -0.195 22.422 11.781 1 97.75 65 LEU B CA 1
ATOM 1657 C C . LEU B 1 65 ? -1.336 23.375 12.109 1 97.75 65 LEU B C 1
ATOM 1659 O O . LEU B 1 65 ? -1.249 24.156 13.07 1 97.75 65 LEU B O 1
ATOM 1663 N N . VAL B 1 66 ? -2.422 23.281 11.352 1 97.25 66 VAL B N 1
ATOM 1664 C CA . VAL B 1 66 ? -3.574 24.156 11.523 1 97.25 66 VAL B CA 1
ATOM 1665 C C . VAL B 1 66 ? -4.223 23.906 12.883 1 97.25 66 VAL B C 1
ATOM 1667 O O . VAL B 1 66 ? -4.574 24.844 13.602 1 97.25 66 VAL B O 1
ATOM 1670 N N . SER B 1 67 ? -4.32 22.641 13.242 1 97.81 67 SER B N 1
ATOM 1671 C CA . SER B 1 67 ? -4.887 22.281 14.539 1 97.81 67 SER B CA 1
ATOM 1672 C C . SER B 1 67 ? -4.074 22.875 15.68 1 97.81 67 SER B C 1
ATOM 1674 O O . SER B 1 67 ? -4.641 23.406 16.641 1 97.81 67 SER B O 1
ATOM 1676 N N . ARG B 1 68 ? -2.77 22.812 15.523 1 97.56 68 ARG B N 1
ATOM 1677 C CA . ARG B 1 68 ? -1.899 23.344 16.562 1 97.56 68 ARG B CA 1
ATOM 1678 C C . ARG B 1 68 ? -2.006 24.875 16.641 1 97.56 68 ARG B C 1
ATOM 1680 O O . ARG B 1 68 ? -2.062 25.438 17.734 1 97.56 68 ARG B O 1
ATOM 1687 N N . MET B 1 69 ? -2.029 25.5 15.531 1 97.5 69 MET B N 1
ATOM 1688 C CA . MET B 1 69 ? -2.197 26.953 15.484 1 97.5 69 MET B CA 1
ATOM 1689 C C . MET B 1 69 ? -3.502 27.375 16.156 1 97.5 69 MET B C 1
ATOM 1691 O O . MET B 1 69 ? -3.521 28.312 16.953 1 97.5 69 MET B O 1
ATOM 1695 N N . ASN B 1 70 ? -4.543 26.609 15.828 1 97.19 70 ASN B N 1
ATOM 1696 C CA . ASN B 1 70 ? -5.832 26.859 16.453 1 97.19 70 ASN B CA 1
ATOM 1697 C C . ASN B 1 70 ? -5.75 26.719 17.969 1 97.19 70 ASN B C 1
ATOM 1699 O O . ASN B 1 70 ? -6.309 27.531 18.719 1 97.19 70 ASN B O 1
ATOM 1703 N N . GLY B 1 71 ? -5.043 25.734 18.375 1 96.94 71 GLY B N 1
ATOM 1704 C CA . GLY B 1 71 ? -4.848 25.5 19.797 1 96.94 71 GLY B CA 1
ATOM 1705 C C . GLY B 1 71 ? -4.105 26.641 20.484 1 96.94 71 GLY B C 1
ATOM 1706 O O . GLY B 1 71 ? -4.242 26.828 21.703 1 96.94 71 GLY B O 1
ATOM 1707 N N . LEU B 1 72 ? -3.375 27.422 19.703 1 96.75 72 LEU B N 1
ATOM 1708 C CA . LEU B 1 72 ? -2.604 28.547 20.234 1 96.75 72 LEU B CA 1
ATOM 1709 C C . LEU B 1 72 ? -3.363 29.859 20.078 1 96.75 72 LEU B C 1
ATOM 1711 O O . LEU B 1 72 ? -2.801 30.938 20.297 1 96.75 72 LEU B O 1
ATOM 1715 N N . GLY B 1 73 ? -4.652 29.766 19.547 1 95.31 73 GLY B N 1
ATOM 1716 C CA . GLY B 1 73 ? -5.52 30.922 19.516 1 95.31 73 GLY B CA 1
ATOM 1717 C C . GLY B 1 73 ? -5.617 31.547 18.141 1 95.31 73 GLY B C 1
ATOM 1718 O O . GLY B 1 73 ? -6.266 32.594 17.953 1 95.31 73 GLY B O 1
ATOM 1719 N N . ILE B 1 74 ? -4.918 30.969 17.156 1 95.94 74 ILE B N 1
ATOM 1720 C CA . ILE B 1 74 ? -4.973 31.5 15.789 1 95.94 74 ILE B CA 1
ATOM 1721 C C . ILE B 1 74 ? -6.141 30.859 15.039 1 95.94 74 ILE B C 1
ATOM 1723 O O . ILE B 1 74 ? -6.09 29.688 14.672 1 95.94 74 ILE B O 1
ATOM 1727 N N . THR B 1 75 ? -7.137 31.625 14.789 1 92.06 75 THR B N 1
ATOM 1728 C CA . THR B 1 75 ? -8.352 31.078 14.188 1 92.06 75 THR B CA 1
ATOM 1729 C C . THR B 1 75 ? -8.266 31.109 12.664 1 92.06 75 THR B C 1
ATOM 1731 O O . THR B 1 75 ? -8.93 30.328 11.984 1 92.06 75 THR B O 1
ATOM 1734 N N . LYS B 1 76 ? -7.469 32.062 12.133 1 93.88 76 LYS B N 1
ATOM 1735 C CA . LYS B 1 76 ? -7.281 32.156 10.688 1 93.88 76 LYS B CA 1
ATOM 1736 C C . LYS B 1 76 ? -5.816 31.969 10.305 1 93.88 76 LYS B C 1
ATOM 1738 O O . LYS B 1 76 ? -5.02 32.906 10.414 1 93.88 76 LYS B O 1
ATOM 1743 N N . VAL B 1 77 ? -5.59 30.859 9.836 1 95.19 77 VAL B N 1
ATOM 1744 C CA . VAL B 1 77 ? -4.223 30.562 9.414 1 95.19 77 VAL B CA 1
ATOM 1745 C C . VAL B 1 77 ? -3.99 31.078 8 1 95.19 77 VAL B C 1
ATOM 1747 O O . VAL B 1 77 ? -4.781 30.812 7.094 1 95.19 77 VAL B O 1
ATOM 1750 N N . LYS B 1 78 ? -2.938 31.797 7.84 1 94.19 78 LYS B N 1
ATOM 1751 C CA . LYS B 1 78 ? -2.598 32.375 6.547 1 94.19 78 LYS B CA 1
ATOM 1752 C C . LYS B 1 78 ? -2.307 31.297 5.516 1 94.19 78 LYS B C 1
ATOM 1754 O O . LYS B 1 78 ? -1.718 30.266 5.84 1 94.19 78 LYS B O 1
ATOM 1759 N N . SER B 1 79 ? -2.572 31.547 4.262 1 93.44 79 SER B N 1
ATOM 1760 C CA . SER B 1 79 ? -2.312 30.625 3.162 1 93.44 79 SER B CA 1
ATOM 1761 C C . SER B 1 79 ? -0.816 30.391 2.971 1 93.44 79 SER B C 1
ATOM 1763 O O . SER B 1 79 ? -0.391 29.297 2.604 1 93.44 79 SER B O 1
ATOM 1765 N N . SER B 1 80 ? -0.018 31.453 3.221 1 91.62 80 SER B N 1
ATOM 1766 C CA . SER B 1 80 ? 1.429 31.344 3.064 1 91.62 80 SER B CA 1
ATOM 1767 C C . SER B 1 80 ? 2.016 30.312 4.016 1 91.62 80 SER B C 1
ATOM 1769 O O . SER B 1 80 ? 2.973 29.609 3.67 1 91.62 80 SER B O 1
ATOM 1771 N N . THR B 1 81 ? 1.434 30.188 5.242 1 92.06 81 THR B N 1
ATOM 1772 C CA . THR B 1 81 ? 1.881 29.203 6.23 1 92.06 81 THR B CA 1
ATOM 1773 C C . THR B 1 81 ? 1.745 27.797 5.688 1 92.06 81 THR B C 1
ATOM 1775 O O . THR B 1 81 ? 2.643 26.969 5.863 1 92.06 81 THR B O 1
ATOM 1778 N N . LYS B 1 82 ? 0.701 27.578 4.984 1 91.38 82 LYS B N 1
ATOM 1779 C CA . LYS B 1 82 ? 0.429 26.266 4.406 1 91.38 82 LYS B CA 1
ATOM 1780 C C . LYS B 1 82 ? 1.274 26.016 3.16 1 91.38 82 LYS B C 1
ATOM 1782 O O . LYS B 1 82 ? 1.826 24.938 2.977 1 91.38 82 LYS B O 1
ATOM 1787 N N . LYS B 1 83 ? 1.449 27.016 2.402 1 90.62 83 LYS B N 1
ATOM 1788 C CA . LYS B 1 83 ? 2.15 26.922 1.125 1 90.62 83 LYS B CA 1
ATOM 1789 C C . LYS B 1 83 ? 3.639 26.656 1.334 1 90.62 83 LYS B C 1
ATOM 1791 O O . LYS B 1 83 ? 4.281 26 0.507 1 90.62 83 LYS B O 1
ATOM 1796 N N . HIS B 1 84 ? 4.164 27.156 2.428 1 92.38 84 HIS B N 1
ATOM 1797 C CA . HIS B 1 84 ? 5.594 27.062 2.68 1 92.38 84 HIS B CA 1
ATOM 1798 C C . HIS B 1 84 ? 5.949 25.719 3.312 1 92.38 84 HIS B C 1
ATOM 1800 O O . HIS B 1 84 ? 7.125 25.375 3.449 1 92.38 84 HIS B O 1
ATOM 1806 N N . MET B 1 85 ? 5.027 24.938 3.596 1 94.75 85 MET B N 1
ATOM 1807 C CA . MET B 1 85 ? 5.23 23.719 4.352 1 94.75 85 MET B CA 1
ATOM 1808 C C . MET B 1 85 ? 6.234 22.797 3.646 1 94.75 85 MET B C 1
ATOM 1810 O O . MET B 1 85 ? 7.18 22.312 4.27 1 94.75 85 MET B O 1
ATOM 1814 N N . ARG B 1 86 ? 6.074 22.609 2.391 1 94.88 86 ARG B N 1
ATOM 1815 C CA . ARG B 1 86 ? 6.957 21.719 1.656 1 94.88 86 ARG B CA 1
ATOM 1816 C C . ARG B 1 86 ? 8.406 22.188 1.736 1 94.88 86 ARG B C 1
ATOM 1818 O O . ARG B 1 86 ? 9.305 21.391 2.029 1 94.88 86 ARG B O 1
ATOM 1825 N N . ARG B 1 87 ? 8.625 23.422 1.451 1 95.5 87 ARG B N 1
ATOM 1826 C CA . ARG B 1 87 ? 9.961 24 1.483 1 95.5 87 ARG B CA 1
ATOM 1827 C C . ARG B 1 87 ? 10.586 23.859 2.869 1 95.5 87 ARG B C 1
ATOM 1829 O O . ARG B 1 87 ? 11.773 23.562 2.994 1 95.5 87 ARG B O 1
ATOM 1836 N N . LEU B 1 88 ? 9.781 24.125 3.875 1 96.94 88 LEU B N 1
ATOM 1837 C CA . LEU B 1 88 ? 10.281 24.047 5.242 1 96.94 88 LEU B CA 1
ATOM 1838 C C . LEU B 1 88 ? 10.648 22.609 5.605 1 96.94 88 LEU B C 1
ATOM 1840 O O . LEU B 1 88 ? 11.656 22.375 6.277 1 96.94 88 LEU B O 1
ATOM 1844 N N . LEU B 1 89 ? 9.891 21.688 5.129 1 97.81 89 LEU B N 1
ATOM 1845 C CA . LEU B 1 89 ? 10.203 20.281 5.355 1 97.81 89 LEU B CA 1
ATOM 1846 C C . LEU B 1 89 ? 11.484 19.875 4.641 1 97.81 89 LEU B C 1
ATOM 1848 O O . LEU B 1 89 ? 12.328 19.172 5.211 1 97.81 89 LEU B O 1
ATOM 1852 N N . GLU B 1 90 ? 11.648 20.266 3.414 1 97.12 90 GLU B N 1
ATOM 1853 C CA . GLU B 1 90 ? 12.852 19.984 2.639 1 97.12 90 GLU B CA 1
ATOM 1854 C C . GLU B 1 90 ? 14.094 20.578 3.305 1 97.12 90 GLU B C 1
ATOM 1856 O O . GLU B 1 90 ? 15.141 19.938 3.361 1 97.12 90 GLU B O 1
ATOM 1861 N N . SER B 1 91 ? 13.914 21.781 3.764 1 97.19 91 SER B N 1
ATOM 1862 C CA . SER B 1 91 ? 15.023 22.438 4.426 1 97.19 91 SER B CA 1
ATOM 1863 C C . SER B 1 91 ? 15.398 21.75 5.727 1 97.19 91 SER B C 1
ATOM 1865 O O . SER B 1 91 ? 16.578 21.594 6.047 1 97.19 91 SER B O 1
ATOM 1867 N N . GLU B 1 92 ? 14.414 21.312 6.469 1 98.12 92 GLU B N 1
ATOM 1868 C CA . GLU B 1 92 ? 14.609 20.734 7.797 1 98.12 92 GLU B CA 1
ATOM 1869 C C . GLU B 1 92 ? 15.164 19.312 7.703 1 98.12 92 GLU B C 1
ATOM 1871 O O . GLU B 1 92 ? 16.031 18.938 8.484 1 98.12 92 GLU B O 1
ATOM 1876 N N . PHE B 1 93 ? 14.703 18.516 6.754 1 98.31 93 PHE B N 1
ATOM 1877 C CA . PHE B 1 93 ? 14.977 17.078 6.785 1 98.31 93 PHE B CA 1
ATOM 1878 C C . PHE B 1 93 ? 15.836 16.672 5.598 1 98.31 93 PHE B C 1
ATOM 1880 O O . PHE B 1 93 ? 16.422 15.594 5.594 1 98.31 93 PHE B O 1
ATOM 1887 N N . GLY B 1 94 ? 15.836 17.406 4.559 1 97.12 94 GLY B N 1
ATOM 1888 C CA . GLY B 1 94 ? 16.625 17.094 3.381 1 97.12 94 GLY B CA 1
ATOM 1889 C C . GLY B 1 94 ? 16.312 15.719 2.807 1 97.12 94 GLY B C 1
ATOM 1890 O O . GLY B 1 94 ? 15.141 15.398 2.561 1 97.12 94 GLY B O 1
ATOM 1891 N N . GLU B 1 95 ? 17.359 14.969 2.605 1 96.75 95 GLU B N 1
ATOM 1892 C CA . GLU B 1 95 ? 17.219 13.672 1.948 1 96.75 95 GLU B CA 1
ATOM 1893 C C . GLU B 1 95 ? 16.625 12.633 2.898 1 96.75 95 GLU B C 1
ATOM 1895 O O . GLU B 1 95 ? 16.219 11.547 2.469 1 96.75 95 GLU B O 1
ATOM 1900 N N . ALA B 1 96 ? 16.547 12.984 4.164 1 98.12 96 ALA B N 1
ATOM 1901 C CA . ALA B 1 96 ? 16 12.047 5.141 1 98.12 96 ALA B CA 1
ATOM 1902 C C . ALA B 1 96 ? 14.492 11.883 4.949 1 98.12 96 ALA B C 1
ATOM 1904 O O . ALA B 1 96 ? 13.898 10.922 5.438 1 98.12 96 ALA B O 1
ATOM 1905 N N . LEU B 1 97 ? 13.906 12.859 4.305 1 98.44 97 LEU B N 1
ATOM 1906 C CA . LEU B 1 97 ? 12.477 12.836 4.016 1 98.44 97 LEU B CA 1
ATOM 1907 C C . LEU B 1 97 ? 12.227 12.953 2.518 1 98.44 97 LEU B C 1
ATOM 1909 O O . LEU B 1 97 ? 12.617 13.938 1.888 1 98.44 97 LEU B O 1
ATOM 1913 N N . HIS B 1 98 ? 11.609 11.977 1.981 1 98.38 98 HIS B N 1
ATOM 1914 C CA . HIS B 1 98 ? 11.266 11.977 0.562 1 98.38 98 HIS B CA 1
ATOM 1915 C C . HIS B 1 98 ? 9.898 12.602 0.322 1 98.38 98 HIS B C 1
ATOM 1917 O O . HIS B 1 98 ? 8.93 12.273 1.016 1 98.38 98 HIS B O 1
ATOM 1923 N N . ILE B 1 99 ? 9.898 13.469 -0.598 1 97.81 99 ILE B N 1
ATOM 1924 C CA . ILE B 1 99 ? 8.664 14.133 -0.993 1 97.81 99 ILE B CA 1
ATOM 1925 C C . ILE B 1 99 ? 8.367 13.836 -2.461 1 97.81 99 ILE B C 1
ATOM 1927 O O . ILE B 1 99 ? 9.148 14.188 -3.344 1 97.81 99 ILE B O 1
ATOM 1931 N N . ILE B 1 100 ? 7.227 13.242 -2.738 1 97.44 100 ILE B N 1
ATOM 1932 C CA . ILE B 1 100 ? 6.867 12.859 -4.098 1 97.44 100 ILE B CA 1
ATOM 1933 C C . ILE B 1 100 ? 5.426 13.273 -4.387 1 97.44 100 ILE B C 1
ATOM 1935 O O . ILE B 1 100 ? 4.668 13.594 -3.465 1 97.44 100 ILE B O 1
ATOM 1939 N N . GLN B 1 101 ? 5.121 13.281 -5.633 1 96.75 101 GLN B N 1
ATOM 1940 C CA . GLN B 1 101 ? 3.764 13.57 -6.074 1 96.75 101 GLN B CA 1
ATOM 1941 C C . GLN B 1 101 ? 3.145 12.375 -6.785 1 96.75 101 GLN B C 1
ATOM 1943 O O . GLN B 1 101 ? 3.783 11.758 -7.641 1 96.75 101 GLN B O 1
ATOM 1948 N N . ASN B 1 102 ? 1.921 12.055 -6.387 1 94.5 102 ASN B N 1
ATOM 1949 C CA . ASN B 1 102 ? 1.26 10.961 -7.09 1 94.5 102 ASN B CA 1
ATOM 1950 C C . ASN B 1 102 ? 0.609 11.438 -8.383 1 94.5 102 ASN B C 1
ATOM 1952 O O . ASN B 1 102 ? 0.733 12.602 -8.758 1 94.5 102 ASN B O 1
ATOM 1956 N N . ASP B 1 103 ? -0.034 10.531 -9.047 1 90.06 103 ASP B N 1
ATOM 1957 C CA . ASP B 1 103 ? -0.556 10.805 -10.391 1 90.06 103 ASP B CA 1
ATOM 1958 C C . ASP B 1 103 ? -1.729 11.773 -10.328 1 90.06 103 ASP B C 1
ATOM 1960 O O . ASP B 1 103 ? -2.049 12.43 -11.328 1 90.06 103 ASP B O 1
ATOM 1964 N N . LYS B 1 104 ? -2.293 11.969 -9.18 1 92.5 104 LYS B N 1
ATOM 1965 C CA . LYS B 1 104 ? -3.432 12.867 -9.016 1 92.5 104 LYS B CA 1
ATOM 1966 C C . LYS B 1 104 ? -2.994 14.219 -8.461 1 92.5 104 LYS B C 1
ATOM 1968 O O . LYS B 1 104 ? -3.83 15.055 -8.117 1 92.5 104 LYS B O 1
ATOM 1973 N N . GLY B 1 105 ? -1.737 14.344 -8.242 1 93.44 105 GLY B N 1
ATOM 1974 C CA . GLY B 1 105 ? -1.204 15.625 -7.805 1 93.44 105 GLY B CA 1
ATOM 1975 C C . GLY B 1 105 ? -1.07 15.734 -6.297 1 93.44 105 GLY B C 1
ATOM 1976 O O . GLY B 1 105 ? -0.652 16.766 -5.781 1 93.44 105 GLY B O 1
ATOM 1977 N N . LYS B 1 106 ? -1.426 14.711 -5.641 1 95.12 106 LYS B N 1
ATOM 1978 C CA . LYS B 1 106 ? -1.294 14.727 -4.188 1 95.12 106 LYS B CA 1
ATOM 1979 C C . LYS B 1 106 ? 0.157 14.516 -3.764 1 95.12 106 LYS B C 1
ATOM 1981 O O . LYS B 1 106 ? 0.854 13.664 -4.324 1 95.12 106 LYS B O 1
ATOM 1986 N N . VAL B 1 107 ? 0.535 15.297 -2.811 1 97.62 107 VAL B N 1
ATOM 1987 C CA . VAL B 1 107 ? 1.912 15.211 -2.336 1 97.62 107 VAL B CA 1
ATOM 1988 C C . VAL B 1 107 ? 2.002 14.211 -1.186 1 97.62 107 VAL B C 1
ATOM 1990 O O . VAL B 1 107 ? 1.204 14.266 -0.246 1 97.62 107 VAL B O 1
ATOM 1993 N N . LEU B 1 108 ? 2.996 13.297 -1.292 1 98.25 108 LEU B N 1
ATOM 1994 C CA . LEU B 1 108 ? 3.246 12.25 -0.302 1 98.25 108 LEU B CA 1
ATOM 1995 C C . LEU B 1 108 ? 4.645 12.383 0.288 1 98.25 108 LEU B C 1
ATOM 1997 O O . LEU B 1 108 ? 5.566 12.859 -0.385 1 98.25 108 LEU B O 1
ATOM 2001 N N . LEU B 1 109 ? 4.734 11.945 1.546 1 98.38 109 LEU B N 1
ATOM 2002 C CA . LEU B 1 109 ? 6.016 11.945 2.24 1 98.38 109 LEU B CA 1
ATOM 2003 C C . LEU B 1 109 ? 6.293 10.594 2.881 1 98.38 109 LEU B C 1
ATOM 2005 O O . LEU B 1 109 ? 5.379 9.953 3.402 1 98.38 109 LEU B O 1
ATOM 2009 N N . TYR B 1 110 ? 7.57 10.242 2.834 1 98.38 110 TYR B N 1
ATOM 2010 C CA . TYR B 1 110 ? 8.023 9.102 3.625 1 98.38 110 TYR B CA 1
ATOM 2011 C C . TYR B 1 110 ? 9.492 9.242 4 1 98.38 110 TYR B C 1
ATOM 2013 O O . TYR B 1 110 ? 10.273 9.836 3.256 1 98.38 110 TYR B O 1
ATOM 2021 N N . PRO B 1 111 ? 9.797 8.781 5.188 1 98.5 111 PRO B N 1
ATOM 2022 C CA . PRO B 1 111 ? 11.195 8.883 5.613 1 98.5 111 PRO B CA 1
ATOM 2023 C C . PRO B 1 111 ? 12.109 7.938 4.84 1 98.5 111 PRO B C 1
ATOM 2025 O O . PRO B 1 111 ? 11.648 6.957 4.254 1 98.5 111 PRO B O 1
ATOM 2028 N N . ASP B 1 112 ? 13.438 8.18 4.875 1 97.56 112 ASP B N 1
ATOM 2029 C CA . ASP B 1 112 ? 14.43 7.438 4.105 1 97.56 112 ASP B CA 1
ATOM 2030 C C . ASP B 1 112 ? 14.656 6.047 4.695 1 97.56 112 ASP B C 1
ATOM 2032 O O . ASP B 1 112 ? 15.211 5.168 4.027 1 97.56 112 ASP B O 1
ATOM 2036 N N . ASN B 1 113 ? 14.234 5.875 5.918 1 98 113 ASN B N 1
ATOM 2037 C CA . ASN B 1 113 ? 14.445 4.578 6.551 1 98 113 ASN B CA 1
ATOM 2038 C C . ASN B 1 113 ? 13.25 3.652 6.344 1 98 113 ASN B C 1
ATOM 2040 O O . ASN B 1 113 ? 13.195 2.561 6.914 1 98 113 ASN B O 1
ATOM 2044 N N . LEU B 1 114 ? 12.258 4.066 5.527 1 98.44 114 LEU B N 1
ATOM 2045 C CA . LEU B 1 114 ? 11.18 3.164 5.129 1 98.44 114 LEU B CA 1
ATOM 2046 C C . LEU B 1 114 ? 11.68 2.121 4.137 1 98.44 114 LEU B C 1
ATOM 2048 O O . LEU B 1 114 ? 12.219 2.467 3.082 1 98.44 114 LEU B O 1
ATOM 2052 N N . SER B 1 115 ? 11.492 0.905 4.504 1 97.44 115 SER B N 1
ATOM 2053 C CA . SER B 1 115 ? 11.961 -0.156 3.619 1 97.44 115 SER B CA 1
ATOM 2054 C C . SER B 1 115 ? 10.852 -0.628 2.684 1 97.44 115 SER B C 1
ATOM 2056 O O . SER B 1 115 ? 9.672 -0.544 3.021 1 97.44 115 SER B O 1
ATOM 2058 N N . LEU B 1 116 ? 11.266 -1.111 1.559 1 97.75 116 LEU B N 1
ATOM 2059 C CA . LEU B 1 116 ? 10.312 -1.672 0.601 1 97.75 116 LEU B CA 1
ATOM 2060 C C . LEU B 1 116 ? 9.562 -2.85 1.208 1 97.75 116 LEU B C 1
ATOM 2062 O O . LEU B 1 116 ? 8.352 -2.998 0.99 1 97.75 116 LEU B O 1
ATOM 2066 N N . SER B 1 117 ? 10.219 -3.639 1.986 1 97.25 117 SER B N 1
ATOM 2067 C CA . SER B 1 117 ? 9.609 -4.797 2.625 1 97.25 117 SER B CA 1
ATOM 2068 C C . SER B 1 117 ? 8.484 -4.383 3.564 1 97.25 117 SER B C 1
ATOM 2070 O O . SER B 1 117 ? 7.391 -4.953 3.523 1 97.25 117 SER B O 1
ATOM 2072 N N . LYS B 1 118 ? 8.789 -3.422 4.363 1 97.62 118 LYS B N 1
ATOM 2073 C CA . LYS B 1 118 ? 7.777 -2.934 5.293 1 97.62 118 LYS B CA 1
ATOM 2074 C C . LYS B 1 118 ? 6.566 -2.381 4.547 1 97.62 118 LYS B C 1
ATOM 2076 O O . LYS B 1 118 ? 5.422 -2.682 4.898 1 97.62 118 LYS B O 1
ATOM 2081 N N . LEU B 1 119 ? 6.824 -1.614 3.529 1 98.5 119 LEU B N 1
ATOM 2082 C CA . LEU B 1 119 ? 5.734 -1.012 2.771 1 98.5 119 LEU B CA 1
ATOM 2083 C C . LEU B 1 119 ? 4.961 -2.072 1.993 1 98.5 119 LEU B C 1
ATOM 2085 O O . LEU B 1 119 ? 3.738 -1.979 1.854 1 98.5 119 LEU B O 1
ATOM 2089 N N . ALA B 1 120 ? 5.637 -3.037 1.497 1 98.44 120 ALA B N 1
ATOM 2090 C CA . ALA B 1 120 ? 4.988 -4.133 0.785 1 98.44 120 ALA B CA 1
ATOM 2091 C C . ALA B 1 120 ? 4 -4.867 1.689 1 98.44 120 ALA B C 1
ATOM 2093 O O . ALA B 1 120 ? 2.879 -5.168 1.278 1 98.44 120 ALA B O 1
ATOM 2094 N N . LYS B 1 121 ? 4.406 -5.121 2.9 1 97.94 121 LYS B N 1
ATOM 2095 C CA . LYS B 1 121 ? 3.539 -5.797 3.863 1 97.94 121 LYS B CA 1
ATOM 2096 C C . LYS B 1 121 ? 2.309 -4.949 4.184 1 97.94 121 LYS B C 1
ATOM 2098 O O . LYS B 1 121 ? 1.187 -5.457 4.199 1 97.94 121 LYS B O 1
ATOM 2103 N N . ALA B 1 122 ? 2.547 -3.705 4.379 1 97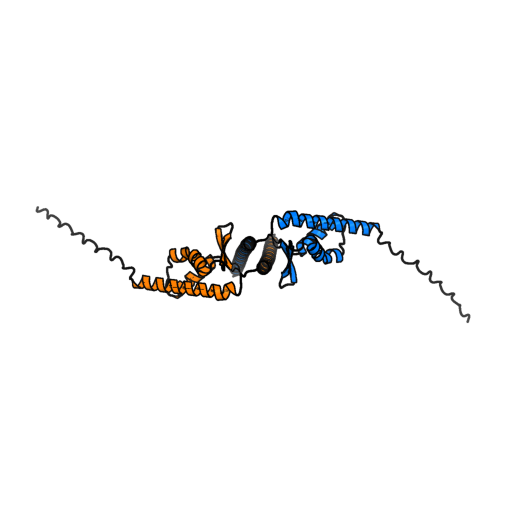.44 122 ALA B N 1
ATOM 2104 C CA . ALA B 1 122 ? 1.438 -2.799 4.668 1 97.44 122 ALA B CA 1
ATOM 2105 C C . ALA B 1 122 ? 0.487 -2.701 3.48 1 97.44 122 ALA B C 1
ATOM 2107 O O . ALA B 1 122 ? -0.734 -2.688 3.654 1 97.44 122 ALA B O 1
ATOM 2108 N N . HIS B 1 123 ? 1.055 -2.605 2.328 1 97.69 123 HIS B N 1
ATOM 2109 C CA . HIS B 1 123 ? 0.284 -2.529 1.092 1 97.69 123 HIS B CA 1
ATOM 2110 C C . HIS B 1 123 ? -0.606 -3.756 0.922 1 97.69 123 HIS B C 1
ATOM 2112 O O . HIS B 1 123 ? -1.791 -3.627 0.603 1 97.69 123 HIS B O 1
ATOM 2118 N N . GLN B 1 124 ? -0.066 -4.859 1.184 1 96.94 124 GLN B N 1
ATOM 2119 C CA . GLN B 1 124 ? -0.821 -6.102 1.037 1 96.94 124 GLN B CA 1
ATOM 2120 C C . GLN B 1 124 ? -1.931 -6.195 2.08 1 96.94 124 GLN B C 1
ATOM 2122 O O . GLN B 1 124 ? -3.021 -6.691 1.79 1 96.94 124 GLN B O 1
ATOM 2127 N N . ALA B 1 125 ? -1.665 -5.777 3.246 1 96.31 125 ALA B N 1
ATOM 2128 C CA . ALA B 1 125 ? -2.688 -5.766 4.289 1 96.31 125 ALA B CA 1
ATOM 2129 C C . ALA B 1 125 ? -3.873 -4.895 3.885 1 96.31 125 ALA B C 1
ATOM 2131 O O . ALA B 1 125 ? -5.027 -5.281 4.074 1 96.31 125 ALA B O 1
ATOM 2132 N N . LEU B 1 126 ? -3.566 -3.756 3.283 1 96.69 126 LEU B N 1
ATOM 2133 C CA . LEU B 1 126 ? -4.617 -2.863 2.809 1 96.69 126 LEU B CA 1
ATOM 2134 C C . LEU B 1 126 ? -5.422 -3.516 1.688 1 96.69 126 LEU B C 1
ATOM 2136 O O . LEU B 1 126 ? -6.648 -3.408 1.656 1 96.69 126 LEU B O 1
ATOM 2140 N N . GLN B 1 127 ? -4.734 -4.129 0.8 1 96.06 127 GLN B N 1
ATOM 2141 C CA . GLN B 1 127 ? -5.395 -4.812 -0.309 1 96.06 127 GLN B CA 1
ATOM 2142 C C . GLN B 1 127 ? -6.355 -5.883 0.199 1 96.06 127 GLN B C 1
ATOM 2144 O O . GLN B 1 127 ? -7.477 -6.008 -0.303 1 96.06 127 GLN B O 1
ATOM 2149 N N . ALA B 1 128 ? -5.871 -6.609 1.162 1 94.12 128 ALA B N 1
ATOM 2150 C CA . ALA B 1 128 ? -6.695 -7.668 1.738 1 94.12 128 ALA B CA 1
ATOM 2151 C C . ALA B 1 128 ? -7.945 -7.094 2.4 1 94.12 128 ALA B C 1
ATOM 2153 O O . ALA B 1 128 ? -9.047 -7.617 2.227 1 94.12 128 ALA B O 1
ATOM 2154 N N . GLU B 1 129 ? -7.75 -6.059 3.113 1 95.62 129 GLU B N 1
ATOM 2155 C CA . GLU B 1 129 ? -8.875 -5.41 3.775 1 95.62 129 GLU B CA 1
ATOM 2156 C C . GLU B 1 129 ? -9.883 -4.879 2.758 1 95.62 129 GLU B C 1
ATOM 2158 O O . GLU B 1 129 ? -11.094 -5.031 2.936 1 95.62 129 GLU B O 1
ATOM 2163 N N . LEU B 1 130 ? -9.367 -4.293 1.74 1 96.25 130 LEU B N 1
ATOM 2164 C CA . LEU B 1 130 ? -10.227 -3.756 0.694 1 96.25 130 LEU B CA 1
ATOM 2165 C C . LEU B 1 130 ? -11.016 -4.867 0.014 1 96.25 130 LEU B C 1
ATOM 2167 O O . LEU B 1 130 ? -12.203 -4.707 -0.275 1 96.25 130 LEU B O 1
ATOM 2171 N N . HIS B 1 131 ? -10.352 -5.938 -0.217 1 94.25 131 HIS B N 1
ATOM 2172 C CA . HIS B 1 131 ? -11.008 -7.078 -0.845 1 94.25 131 HIS B CA 1
ATOM 2173 C C . HIS B 1 131 ? -12.164 -7.586 0.006 1 94.25 131 HIS B C 1
ATOM 2175 O O . HIS B 1 131 ? -13.25 -7.867 -0.514 1 94.25 131 HIS B O 1
ATOM 2181 N N . VAL B 1 132 ? -11.93 -7.66 1.265 1 93 132 VAL B N 1
ATOM 2182 C CA . VAL B 1 132 ? -12.969 -8.117 2.182 1 93 132 VAL B CA 1
ATOM 2183 C C . VAL B 1 132 ? -14.141 -7.137 2.164 1 93 132 VAL B C 1
ATOM 2185 O O . VAL B 1 132 ? -15.305 -7.551 2.088 1 93 132 VAL B O 1
ATOM 2188 N N . MET B 1 133 ? -13.852 -5.906 2.168 1 93.56 133 MET B N 1
ATOM 2189 C CA . MET B 1 133 ? -14.891 -4.883 2.193 1 93.56 133 MET B CA 1
ATOM 2190 C C . MET B 1 133 ? -15.719 -4.918 0.915 1 93.56 133 MET B C 1
ATOM 2192 O O . MET B 1 133 ? -16.938 -4.781 0.96 1 93.56 133 MET B O 1
ATOM 2196 N N . LYS B 1 134 ? -15.055 -5.105 -0.128 1 93.62 134 LYS B N 1
ATOM 2197 C CA . LYS B 1 134 ? -15.766 -5.168 -1.402 1 93.62 134 LYS B CA 1
ATOM 2198 C C . LYS B 1 134 ? -16.656 -6.406 -1.476 1 93.62 134 LYS B C 1
ATOM 2200 O O . LYS B 1 134 ? -17.766 -6.348 -2.014 1 93.62 134 LYS B O 1
ATOM 2205 N N . SER B 1 135 ? -16.141 -7.43 -0.922 1 92 135 SER B N 1
ATOM 2206 C CA . SER B 1 135 ? -16.922 -8.664 -0.924 1 92 135 SER B CA 1
ATOM 2207 C C . SER B 1 135 ? -18.172 -8.531 -0.056 1 92 135 SER B C 1
ATOM 2209 O O . SER B 1 135 ? -19.25 -8.992 -0.438 1 92 135 SER B O 1
ATOM 2211 N N . VAL B 1 136 ? -18.047 -7.938 1.019 1 87.88 136 VAL B N 1
ATOM 2212 C CA . VAL B 1 136 ? -19.172 -7.738 1.927 1 87.88 136 VAL B CA 1
ATOM 2213 C C . VAL B 1 136 ? -20.203 -6.816 1.278 1 87.88 136 VAL B C 1
ATOM 2215 O O . VAL B 1 136 ? -21.406 -7.055 1.376 1 87.88 136 VAL B O 1
ATOM 2218 N N . LYS B 1 137 ? -19.719 -5.871 0.612 1 86.81 137 LYS B N 1
ATOM 2219 C CA . LYS B 1 137 ? -20.609 -4.938 -0.063 1 86.81 137 LYS B CA 1
ATOM 2220 C C . LYS B 1 137 ? -21.406 -5.637 -1.16 1 86.81 137 LYS B C 1
ATOM 2222 O O . LYS B 1 137 ? -22.609 -5.375 -1.33 1 86.81 137 LYS B O 1
ATOM 2227 N N . THR B 1 138 ? -20.734 -6.406 -1.828 1 87.19 138 THR B N 1
ATOM 2228 C CA . THR B 1 138 ? -21.391 -7.148 -2.893 1 87.19 138 THR B CA 1
ATOM 2229 C C . THR B 1 138 ? -22.453 -8.094 -2.32 1 87.19 138 THR B C 1
ATOM 2231 O O . THR B 1 138 ? -23.547 -8.188 -2.854 1 87.19 138 THR B O 1
ATOM 2234 N N . GLU B 1 139 ? -22.078 -8.703 -1.239 1 85.94 139 GLU B N 1
ATOM 2235 C CA . GLU B 1 139 ? -23.031 -9.609 -0.587 1 85.94 139 GLU B CA 1
ATOM 2236 C C . GLU B 1 139 ? -24.234 -8.844 -0.057 1 85.94 139 GLU B C 1
ATOM 2238 O O . GLU B 1 139 ? -25.375 -9.32 -0.16 1 85.94 139 GLU B O 1
ATOM 2243 N N . ASP B 1 140 ? -24.016 -7.762 0.476 1 80 140 ASP B N 1
ATOM 2244 C CA . ASP B 1 140 ? -25.094 -6.93 0.975 1 80 140 ASP B CA 1
ATOM 2245 C C . ASP B 1 140 ? -26.016 -6.492 -0.162 1 80 140 ASP B C 1
ATOM 2247 O O . ASP B 1 140 ? -27.25 -6.477 -0.005 1 80 140 ASP B O 1
ATOM 2251 N N . SER B 1 141 ? -25.438 -6.188 -1.273 1 82.94 141 SER B N 1
ATOM 2252 C CA . SER B 1 141 ? -26.234 -5.762 -2.422 1 82.94 141 SER B CA 1
ATOM 2253 C C . SER B 1 141 ? -27.062 -6.91 -2.975 1 82.94 141 SER B C 1
ATOM 2255 O O . SER B 1 141 ? -28.219 -6.723 -3.348 1 82.94 141 SER B O 1
ATOM 2257 N N . ILE B 1 142 ? -26.422 -8.016 -2.92 1 87.56 142 ILE B N 1
ATOM 2258 C CA . ILE B 1 142 ? -27.125 -9.195 -3.4 1 87.56 142 ILE B CA 1
ATOM 2259 C C . ILE B 1 142 ? -28.266 -9.539 -2.447 1 87.56 142 ILE B C 1
ATOM 2261 O O . ILE B 1 142 ? -29.391 -9.836 -2.885 1 87.56 142 ILE B O 1
ATOM 2265 N N . SER B 1 143 ? -27.953 -9.461 -1.2 1 83.56 143 SER B N 1
ATOM 2266 C CA . SER B 1 143 ? -28.969 -9.75 -0.198 1 83.56 143 SER B CA 1
ATOM 2267 C C . SER B 1 143 ? -30.125 -8.758 -0.271 1 83.56 143 SER B C 1
ATOM 2269 O O . SER B 1 143 ? -31.281 -9.141 -0.211 1 83.56 143 SER B O 1
ATOM 2271 N N . LYS B 1 144 ? -29.891 -7.559 -0.503 1 78.25 144 LYS B N 1
ATOM 2272 C CA . LYS B 1 144 ? -30.922 -6.523 -0.615 1 78.25 144 LYS B CA 1
ATOM 2273 C C . LYS B 1 144 ? -31.766 -6.727 -1.867 1 78.25 144 LYS B C 1
ATOM 2275 O O . LYS B 1 144 ? -33 -6.547 -1.832 1 78.25 144 LYS B O 1
ATOM 2280 N N . ALA B 1 145 ? -31.094 -7.125 -2.895 1 85.44 145 ALA B N 1
ATOM 2281 C CA . ALA B 1 145 ? -31.812 -7.371 -4.141 1 85.44 145 ALA B CA 1
ATOM 2282 C C . ALA B 1 145 ? -32.75 -8.578 -4.008 1 85.44 145 ALA B C 1
ATOM 2284 O O . ALA B 1 145 ? -33.875 -8.562 -4.508 1 85.44 145 ALA B O 1
ATOM 2285 N N . ALA B 1 146 ? -32.25 -9.438 -3.277 1 88.69 146 ALA B N 1
ATOM 2286 C CA . ALA B 1 146 ? -33.062 -10.641 -3.082 1 88.69 146 ALA B CA 1
ATOM 2287 C C . ALA B 1 146 ? -34.281 -10.344 -2.209 1 88.69 146 ALA B C 1
ATOM 2289 O O . ALA B 1 146 ? -35.375 -10.883 -2.445 1 88.69 146 ALA B O 1
ATOM 2290 N N . LEU B 1 147 ? -34.125 -9.531 -1.298 1 81.31 147 LEU B N 1
ATOM 2291 C CA . LEU B 1 147 ? -35.219 -9.18 -0.39 1 81.31 147 LEU B CA 1
ATOM 2292 C C . LEU B 1 147 ? -36.281 -8.336 -1.102 1 81.31 147 LEU B C 1
ATOM 2294 O O . LEU B 1 147 ? -37.438 -8.312 -0.692 1 81.31 147 LEU B O 1
ATOM 2298 N N . ARG B 1 148 ? -36 -7.789 -2.166 1 77.31 148 ARG B N 1
ATOM 2299 C CA . ARG B 1 148 ? -36.906 -6.949 -2.912 1 77.31 148 ARG B CA 1
ATOM 2300 C C . ARG B 1 148 ? -37.656 -7.762 -3.957 1 77.31 148 ARG B C 1
ATOM 2302 O O . ARG B 1 148 ? -38.656 -7.293 -4.512 1 77.31 148 ARG B O 1
ATOM 2309 N N . MET B 1 149 ? -37.312 -8.898 -4.238 1 75.88 149 MET B N 1
ATOM 2310 C CA . MET B 1 149 ? -38.031 -9.797 -5.137 1 75.88 149 MET B CA 1
ATOM 2311 C C . MET B 1 149 ? -39.062 -10.648 -4.371 1 75.88 149 MET B C 1
ATOM 2313 O O . MET B 1 149 ? -40.125 -10.938 -4.879 1 75.88 149 MET B O 1
#

Sequence (298 aa):
MHTKDAAPVAAISAPDGEDINETNDDGVQYDAAEKQSYSELFSFIREELFLNPAVVPLIDFTARLVSRMNGLGITKVKSSTKKHMRRLLESEFGEALHIIQNDKGKVLLYPDNLSLSKLAKAHQALQAELHVMKSVKTEDSISKAALRMMHTKDAAPVAAISAPDGEDINETNDDGVQYDAAEKQSYSELFSFIREELFLNPAVVPLIDFTARLVSRMNGLGITKVKSSTKKHMRRLLESEFGEALHIIQNDKGKVLLYPDNLSLSKLAKAHQALQAELHVMKSVKTEDSISKAALRM

Solvent-accessible surface area (backbone atoms only — not comparable to full-atom values): 17259 Å² total; per-residue (Å²): 136,85,80,79,75,73,72,78,76,76,73,73,71,71,72,78,74,73,71,71,64,81,44,73,61,58,54,50,50,47,52,54,39,50,53,50,30,51,52,50,51,53,49,45,44,61,67,44,39,62,72,54,51,51,79,41,51,50,65,59,54,50,49,50,39,52,53,46,27,40,74,70,70,43,86,76,78,58,68,65,67,61,68,43,43,63,59,52,48,46,71,73,47,38,80,51,42,43,75,49,67,39,98,84,66,49,47,36,33,31,37,63,84,48,47,62,67,62,50,48,43,52,40,50,52,50,52,52,50,42,51,50,52,50,50,50,50,52,48,50,51,50,52,52,53,58,72,72,107,134,84,78,77,76,78,74,78,76,75,72,74,70,72,71,75,73,72,70,71,64,80,42,74,61,58,55,50,52,47,52,52,38,49,52,50,31,50,52,50,51,52,48,47,43,60,64,43,39,62,72,54,52,51,77,41,52,49,65,59,55,49,50,52,38,52,51,45,27,39,75,71,70,44,85,75,77,57,67,66,67,61,67,43,43,63,59,52,48,44,70,73,45,39,81,50,42,43,76,48,67,41,98,85,67,48,47,36,32,32,38,63,83,49,47,62,68,60,50,47,45,54,39,49,52,51,51,51,51,42,51,51,52,52,49,50,49,52,48,50,50,50,52,54,53,56,72,73,107

Radius of gyration: 35.96 Å; Cα contacts (8 Å, |Δi|>4): 210; chains: 2; bounding box: 58×176×40 Å

pLDDT: mean 85.38, std 21.55, range [27.52, 98.56]

Secondary structure (DSSP, 8-state):
-----------------------HHHHHHHHHHHHHHHHHHHHHIIIIITTS---EEHHHHHHHHHHHHHHTT--S--HHHHHTHHHHHHHHHGGGEEEEE-TTS-EEEEETT--HHHHHHHHHHHHHHHHHHHHHHHHHHHHHHHHH-/-----------------------HHHHHHHHHHHHHHHHHHHHHIIIIITTS---EEHHHHHHHHHHHHHHTT--S--HHHHHTHHHHHHHHHGGGEEEEE-TTS-EEEEETT--HHHHHHHHHHHHHHHHHHHHHHHHHHHHHHHHH-

Organism: Champsocephalus gunnari (NCBI:txid52237)

Nearest PDB structures (foldseek):
  7jpr-assembly1_A  TM=4.767E-01  e=5.587E-02  Homo sapiens
  7jpp-assembly1_A  TM=4.651E-01  e=1.180E-01  Homo sapiens
  9bcx-assembly1_8  TM=3.860E-01  e=8.140E-01  Saccharomyces cerevisiae
  2dqr-assembly1_B  TM=3.760E-01  e=1.259E+00  Bacillus subtilis
  7xq9-assembly1_A  TM=2.441E-01  e=4.658E+00  Homo sapiens

Foldseek 3Di:
DDPPPPDPPPPPPDPDPPPPPCPPVVVVLLVVQLVVLVVVLLVCCVPPCVVPWDKDWLVVSVVSSQVSSVVSVNPDDDPVSSVCSVVVCCVSQPQQKDWDADPVGTIMITGPPDDPVNVVVVVVVVVVVVVVVVVVVVVVVVVVVVVVD/DDPPPPDPPPPPPPPDPPPPPCDPVVVVLLVVQLVVLVVVLVVCCVPPCVVPWDKDWLVVSVVSSQVSSVVSVNPDDDPVSSVCNVVVCCVSQPQQKDWDADPVGTIMITGPPDDPVNVVVVVVVVVVVVVVVVVVVVVVVVVVVVVVD